Protein AF-A0A7C4G3F0-F1 (afdb_monomer_lite)

Radius of gyration: 25.5 Å; chains: 1; bounding box: 56×39×78 Å

Structure (mmCIF, N/CA/C/O backbone):
data_AF-A0A7C4G3F0-F1
#
_entry.id   AF-A0A7C4G3F0-F1
#
loop_
_atom_site.group_PDB
_atom_site.id
_atom_site.type_symbol
_atom_site.label_atom_id
_atom_site.label_alt_id
_atom_site.label_comp_id
_atom_site.label_asym_id
_atom_site.label_entity_id
_atom_site.label_seq_id
_atom_site.pdbx_PDB_ins_code
_atom_site.Cartn_x
_atom_site.Cartn_y
_atom_site.Cartn_z
_atom_site.occupancy
_atom_site.B_iso_or_equiv
_atom_site.auth_seq_id
_atom_site.auth_comp_id
_atom_site.auth_asym_id
_atom_site.auth_atom_id
_atom_site.pdbx_PDB_model_num
ATOM 1 N N . MET A 1 1 ? -34.000 -23.226 -39.381 1.00 38.53 1 MET A N 1
ATOM 2 C CA . MET A 1 1 ? -32.526 -23.225 -39.293 1.00 38.53 1 MET A CA 1
ATOM 3 C C . MET A 1 1 ? -32.112 -21.777 -39.022 1.00 38.53 1 MET A C 1
ATOM 5 O O . MET A 1 1 ? -32.224 -20.974 -39.931 1.00 38.53 1 MET A O 1
ATOM 9 N N . THR A 1 2 ? -32.042 -21.298 -37.769 1.00 38.19 2 THR A N 1
ATOM 10 C CA . THR A 1 2 ? -30.855 -21.345 -36.870 1.00 38.19 2 THR A CA 1
ATOM 11 C C . THR A 1 2 ? -29.576 -21.004 -37.653 1.00 38.19 2 THR A C 1
ATOM 13 O O . THR A 1 2 ? -29.177 -21.811 -38.480 1.00 38.19 2 THR A O 1
ATOM 16 N N . GLY A 1 3 ? -28.913 -19.851 -37.549 1.00 37.03 3 GLY A N 1
ATOM 17 C CA . GLY A 1 3 ? -28.837 -18.835 -36.500 1.00 37.03 3 GLY A CA 1
ATOM 18 C C . GLY A 1 3 ? -27.432 -18.867 -35.902 1.00 37.03 3 GLY A C 1
ATOM 19 O O . GLY A 1 3 ? -27.108 -19.880 -35.307 1.00 37.03 3 GLY A O 1
ATOM 20 N N . PHE A 1 4 ? -26.650 -17.789 -36.035 1.00 41.50 4 PHE A N 1
ATOM 21 C CA . PHE A 1 4 ? -25.561 -17.420 -35.118 1.00 41.50 4 PHE A CA 1
ATOM 22 C C . PHE A 1 4 ? -25.400 -15.898 -35.147 1.00 41.50 4 PHE A C 1
ATOM 24 O O . PHE A 1 4 ? -25.017 -15.315 -36.159 1.00 41.50 4 PHE A O 1
ATOM 31 N N . GLY A 1 5 ? -25.793 -15.265 -34.041 1.00 33.16 5 GLY A N 1
ATOM 32 C CA . GLY A 1 5 ? -25.657 -13.836 -33.811 1.00 33.16 5 GLY A CA 1
ATOM 33 C C . GLY A 1 5 ? -24.243 -13.487 -33.362 1.00 33.16 5 GLY A C 1
ATOM 34 O O . GLY A 1 5 ? -23.675 -14.142 -32.491 1.00 33.16 5 GLY A O 1
ATOM 35 N N . SER A 1 6 ? -23.697 -12.422 -33.938 1.00 43.69 6 SER A N 1
ATOM 36 C CA . SER A 1 6 ? -22.520 -11.737 -33.422 1.00 43.69 6 SER A CA 1
ATOM 37 C C . SER A 1 6 ? -22.927 -10.928 -32.192 1.00 43.69 6 SER A C 1
ATOM 39 O O . SER A 1 6 ? -23.371 -9.787 -32.305 1.00 43.69 6 SER A O 1
ATOM 41 N N . THR A 1 7 ? -22.793 -11.502 -30.999 1.00 35.88 7 THR A N 1
ATOM 42 C CA . THR A 1 7 ? -22.716 -10.690 -29.784 1.00 35.88 7 THR A CA 1
ATOM 43 C C . THR A 1 7 ? -21.336 -10.049 -29.761 1.00 35.88 7 THR A C 1
ATOM 45 O O . THR A 1 7 ? -20.354 -10.677 -29.370 1.00 35.88 7 THR A O 1
ATOM 48 N N . ALA A 1 8 ? -21.258 -8.798 -30.213 1.00 37.22 8 ALA A N 1
ATOM 49 C CA . ALA A 1 8 ? -20.197 -7.907 -29.783 1.00 37.22 8 ALA A CA 1
ATOM 50 C C . ALA A 1 8 ? -20.269 -7.855 -28.253 1.00 37.22 8 ALA A C 1
ATOM 52 O O . ALA A 1 8 ? -21.262 -7.397 -27.687 1.00 37.22 8 ALA A O 1
ATOM 53 N N . ALA A 1 9 ? -19.261 -8.411 -27.586 1.00 33.72 9 ALA A N 1
ATOM 54 C CA . ALA A 1 9 ? -19.103 -8.245 -26.157 1.00 33.72 9 ALA A CA 1
ATOM 55 C C . ALA A 1 9 ? -18.785 -6.769 -25.917 1.00 33.72 9 ALA A C 1
ATOM 57 O O . ALA A 1 9 ? -17.648 -6.325 -26.066 1.00 33.72 9 ALA A O 1
ATOM 58 N N . THR A 1 10 ? -19.816 -5.996 -25.594 1.00 31.69 10 THR A N 1
ATOM 59 C CA . THR A 1 10 ? -19.675 -4.684 -24.983 1.00 31.69 10 THR A CA 1
ATOM 60 C C . THR A 1 10 ? -18.957 -4.907 -23.657 1.00 31.69 10 THR A C 1
ATOM 62 O O . THR A 1 10 ? -19.567 -5.296 -22.661 1.00 31.69 10 THR A O 1
ATOM 65 N N . VAL A 1 11 ? -17.636 -4.736 -23.648 1.00 33.97 11 VAL A N 1
ATOM 66 C CA . VAL A 1 11 ? -16.883 -4.604 -22.404 1.00 33.97 11 VAL A CA 1
ATOM 67 C C . VAL A 1 11 ? -17.370 -3.300 -21.792 1.00 33.97 11 VAL A C 1
ATOM 69 O O . VAL A 1 11 ? -17.000 -2.215 -22.237 1.00 33.97 11 VAL A O 1
ATOM 72 N N . ASN A 1 12 ? -18.265 -3.410 -20.812 1.00 29.27 12 ASN A N 1
ATOM 73 C CA . ASN A 1 12 ? -18.603 -2.307 -19.929 1.00 29.27 12 ASN A CA 1
ATOM 74 C C . ASN A 1 12 ? -17.332 -1.947 -19.156 1.00 29.27 12 ASN A C 1
ATOM 76 O O . ASN A 1 12 ? -17.060 -2.466 -18.077 1.00 29.27 12 ASN A O 1
ATOM 80 N N . ALA A 1 13 ? -16.543 -1.051 -19.738 1.00 35.03 13 ALA A N 1
ATOM 81 C CA . ALA A 1 13 ? -15.587 -0.246 -19.016 1.00 35.03 13 ALA A CA 1
ATOM 82 C C . ALA A 1 13 ? -16.392 0.713 -18.131 1.00 35.03 13 ALA A C 1
ATOM 84 O O . ALA A 1 13 ? -16.633 1.865 -18.489 1.00 35.03 13 ALA A O 1
ATOM 85 N N . THR A 1 14 ? -16.848 0.243 -16.969 1.00 29.45 14 THR A N 1
ATOM 86 C CA . THR A 1 14 ? -17.197 1.149 -15.873 1.00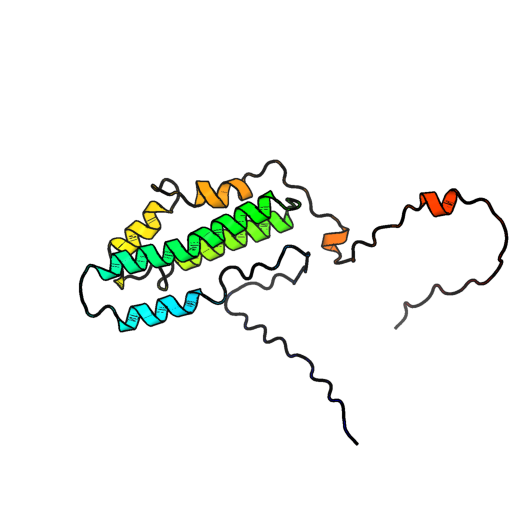 29.45 14 THR A CA 1
ATOM 87 C C . THR A 1 14 ? -15.902 1.703 -15.305 1.00 29.45 14 THR A C 1
ATOM 89 O O . THR A 1 14 ? -15.346 1.221 -14.324 1.00 29.45 14 THR A O 1
ATOM 92 N N . VAL A 1 15 ? -15.424 2.721 -16.010 1.00 41.03 15 VAL A N 1
ATOM 93 C CA . VAL A 1 15 ? -14.520 3.753 -15.534 1.00 41.03 15 VAL A CA 1
ATOM 94 C C . VAL A 1 15 ? -15.276 4.549 -14.471 1.00 41.03 15 VAL A C 1
ATOM 96 O O . VAL A 1 15 ? -16.252 5.229 -14.781 1.00 41.03 15 VAL A O 1
ATOM 99 N N . GLN A 1 16 ? -14.817 4.509 -13.225 1.00 33.25 16 GLN A N 1
ATOM 100 C CA . GLN A 1 16 ? -15.051 5.603 -12.290 1.00 33.25 16 GLN A CA 1
ATOM 101 C C . GLN A 1 16 ? -13.716 5.992 -11.663 1.00 33.25 16 GLN A C 1
ATOM 103 O O . GLN A 1 16 ? -13.169 5.260 -10.849 1.00 33.25 16 GLN A O 1
ATOM 108 N N . GLY A 1 17 ? -13.216 7.164 -12.069 1.00 31.83 17 GLY A N 1
ATOM 109 C CA . GLY A 1 17 ? -12.225 7.914 -11.298 1.00 31.83 17 GLY A CA 1
ATOM 110 C C . GLY A 1 17 ? -10.801 7.990 -11.852 1.00 31.83 17 GLY A C 1
ATOM 111 O O . GLY A 1 17 ? -9.875 7.610 -11.156 1.00 31.83 17 GLY A O 1
ATOM 112 N N . GLY A 1 18 ? -10.625 8.593 -13.035 1.00 31.30 18 GLY A N 1
ATOM 113 C CA . GLY A 1 18 ? -9.441 9.422 -13.327 1.00 31.30 18 GLY A CA 1
ATOM 114 C C . GLY A 1 18 ? -8.238 8.760 -14.013 1.00 31.30 18 GLY A C 1
ATOM 115 O O . GLY A 1 18 ? -7.347 8.250 -13.351 1.00 31.30 18 GLY A O 1
ATOM 116 N N . GLY A 1 19 ? -8.150 8.925 -15.340 1.00 29.19 19 GLY A N 1
ATOM 117 C CA . GLY A 1 19 ? -6.913 8.764 -16.117 1.00 29.19 19 GLY A CA 1
ATOM 118 C C . GLY A 1 19 ? -6.845 7.477 -16.938 1.00 29.19 19 GLY A C 1
ATOM 119 O O . GLY A 1 19 ? -6.482 6.421 -16.437 1.00 29.19 19 GLY A O 1
ATOM 120 N N . ALA A 1 20 ? -7.172 7.569 -18.229 1.00 33.03 20 ALA A N 1
ATOM 121 C CA . ALA A 1 20 ? -6.984 6.480 -19.178 1.00 33.03 20 ALA A CA 1
ATOM 122 C C . ALA A 1 20 ? -5.484 6.224 -19.395 1.00 33.03 20 ALA A C 1
ATOM 124 O O . ALA A 1 20 ? -4.812 7.014 -20.056 1.00 33.03 20 ALA A O 1
ATOM 125 N N . ILE A 1 21 ? -4.976 5.108 -18.872 1.00 41.19 21 ILE A N 1
ATOM 126 C CA . ILE A 1 21 ? -3.721 4.516 -19.335 1.00 41.19 21 ILE A CA 1
ATOM 127 C C . ILE A 1 21 ? -4.098 3.294 -20.164 1.00 41.19 21 ILE A C 1
ATOM 129 O O . ILE A 1 21 ? -4.814 2.406 -19.700 1.00 41.19 21 ILE A O 1
ATOM 133 N N . ALA A 1 22 ? -3.687 3.323 -21.429 1.00 33.16 22 ALA A N 1
ATOM 134 C CA . ALA A 1 22 ? -3.960 2.298 -22.415 1.00 33.16 22 ALA A CA 1
ATOM 135 C C . ALA A 1 22 ? -3.531 0.916 -21.906 1.00 33.16 22 ALA A C 1
ATOM 137 O O . ALA A 1 22 ? -2.442 0.733 -21.368 1.00 33.16 22 ALA A O 1
ATOM 138 N N . THR A 1 23 ? -4.413 -0.053 -22.115 1.00 37.09 23 THR A N 1
ATOM 139 C CA . THR A 1 23 ? -4.201 -1.486 -21.935 1.00 37.09 23 THR A CA 1
ATOM 140 C C . THR A 1 23 ? -2.960 -1.969 -22.687 1.00 37.09 23 THR A C 1
ATOM 142 O O . THR A 1 23 ? -3.047 -2.347 -23.853 1.00 37.09 23 THR A O 1
ATOM 145 N N . ALA A 1 24 ? -1.813 -2.001 -22.010 1.00 36.72 24 ALA A N 1
ATOM 146 C CA . ALA A 1 24 ? -0.705 -2.879 -22.353 1.00 36.72 24 ALA A CA 1
ATOM 147 C C . ALA A 1 24 ? -0.913 -4.194 -21.593 1.00 36.72 24 ALA A C 1
ATOM 149 O O . ALA A 1 24 ? -0.583 -4.319 -20.415 1.00 36.72 24 ALA A O 1
ATOM 150 N N . LEU A 1 25 ? -1.535 -5.164 -22.263 1.00 33.72 25 LEU A N 1
ATOM 151 C CA . LEU A 1 25 ? -1.634 -6.543 -21.793 1.00 33.72 25 LEU A CA 1
ATOM 152 C C . LEU A 1 25 ? -0.246 -7.195 -21.886 1.00 33.72 25 LEU A C 1
ATOM 154 O O . LEU A 1 25 ? 0.033 -7.955 -22.808 1.00 33.72 25 LEU A O 1
ATOM 158 N N . ALA A 1 26 ? 0.639 -6.889 -20.940 1.00 38.47 26 ALA A N 1
ATOM 159 C CA . ALA A 1 26 ? 1.704 -7.819 -20.591 1.00 38.47 26 ALA A CA 1
ATOM 160 C C . ALA A 1 26 ? 1.059 -9.010 -19.856 1.00 38.47 26 ALA A C 1
ATOM 162 O O . ALA A 1 26 ? 0.122 -8.797 -19.082 1.00 38.47 26 ALA A O 1
ATOM 163 N N . PRO A 1 27 ? 1.548 -10.253 -20.005 1.00 34.72 27 PRO A N 1
ATOM 164 C CA . PRO A 1 27 ? 1.113 -11.378 -19.183 1.00 34.72 27 PRO A CA 1
ATOM 165 C C . PRO A 1 27 ? 1.714 -11.278 -17.767 1.00 34.72 27 PRO A C 1
ATOM 167 O O . PRO A 1 27 ? 2.145 -12.272 -17.188 1.00 34.72 27 PRO A O 1
ATOM 170 N N . ALA A 1 28 ? 1.755 -10.075 -17.188 1.00 39.44 28 ALA A N 1
ATOM 171 C CA . ALA A 1 28 ? 1.772 -9.936 -15.747 1.00 39.44 28 ALA A CA 1
ATOM 172 C C . ALA A 1 28 ? 0.411 -10.459 -15.302 1.00 39.44 28 ALA A C 1
ATOM 174 O O . ALA A 1 28 ? -0.612 -9.898 -15.693 1.00 39.44 28 ALA A O 1
ATOM 175 N N . ALA A 1 29 ? 0.405 -11.593 -14.597 1.00 39.84 29 ALA A N 1
ATOM 176 C CA . ALA A 1 29 ? -0.793 -12.199 -14.040 1.00 39.84 29 ALA A CA 1
ATOM 177 C C . ALA A 1 29 ? -1.724 -11.083 -13.562 1.00 39.84 29 ALA A C 1
ATOM 179 O O . ALA A 1 29 ? -1.361 -10.321 -12.667 1.00 39.84 29 ALA A O 1
ATOM 180 N N . ALA A 1 30 ? -2.864 -10.933 -14.241 1.00 38.78 30 ALA A N 1
ATOM 181 C CA . ALA A 1 30 ? -3.884 -9.960 -13.910 1.00 38.78 30 ALA A CA 1
ATOM 182 C C . ALA A 1 30 ? -4.470 -10.379 -12.565 1.00 38.78 30 ALA A C 1
ATOM 184 O O . ALA A 1 30 ? -5.516 -11.017 -12.498 1.00 38.78 30 ALA A O 1
ATOM 185 N N . VAL A 1 31 ? -3.737 -10.113 -11.486 1.00 41.69 31 VAL A N 1
ATOM 186 C CA . VAL A 1 31 ? -4.267 -10.217 -10.144 1.00 41.69 31 VAL A CA 1
ATOM 187 C C . VAL A 1 31 ? -5.317 -9.109 -10.103 1.00 41.69 31 VAL A C 1
ATOM 189 O O . VAL A 1 31 ? -4.980 -7.946 -10.339 1.00 41.69 31 VAL A O 1
ATOM 192 N N . PRO A 1 32 ? -6.601 -9.440 -9.911 1.00 39.91 32 PRO A N 1
ATOM 193 C CA . PRO A 1 32 ? -7.659 -8.451 -9.807 1.00 39.91 32 PRO A CA 1
ATOM 194 C C . PRO A 1 32 ? -7.502 -7.766 -8.447 1.00 39.91 32 PRO A C 1
ATOM 196 O O . PRO A 1 32 ? -8.195 -8.095 -7.486 1.00 39.91 32 PRO A O 1
ATOM 199 N N . ILE A 1 33 ? -6.513 -6.882 -8.318 1.00 54.31 33 ILE A N 1
ATOM 200 C CA . ILE A 1 33 ? -6.154 -6.302 -7.029 1.00 54.31 33 ILE A CA 1
ATOM 201 C C . ILE A 1 33 ? -7.166 -5.180 -6.780 1.00 54.31 33 ILE A C 1
ATOM 203 O O . ILE A 1 33 ? -7.169 -4.170 -7.472 1.00 54.31 33 ILE A O 1
ATOM 207 N N . ILE A 1 34 ? -8.017 -5.345 -5.766 1.00 52.66 34 ILE A N 1
ATOM 208 C CA . ILE A 1 34 ? -8.835 -4.267 -5.169 1.00 52.66 34 ILE A CA 1
ATOM 209 C C . ILE A 1 34 ? -10.063 -3.825 -5.997 1.00 52.66 34 ILE A C 1
ATOM 211 O O . ILE A 1 34 ? -10.403 -2.652 -6.050 1.00 52.66 34 ILE A O 1
ATOM 215 N N . GLY A 1 35 ? -10.772 -4.754 -6.647 1.00 39.84 35 GLY A N 1
ATOM 216 C CA . GLY A 1 35 ? -12.023 -4.425 -7.360 1.00 39.84 35 GLY A CA 1
ATOM 217 C C . GLY A 1 35 ? -13.313 -4.894 -6.677 1.00 39.84 35 GLY A C 1
ATOM 218 O O . GLY A 1 35 ? -14.291 -4.158 -6.612 1.00 39.84 35 GLY A O 1
ATOM 219 N N . ALA A 1 36 ? -13.340 -6.132 -6.172 1.00 42.09 36 ALA A N 1
ATOM 220 C CA . ALA A 1 36 ? -14.611 -6.808 -5.876 1.00 42.09 36 ALA A CA 1
ATOM 221 C C . ALA A 1 36 ? -14.890 -7.079 -4.385 1.00 42.09 36 ALA A C 1
ATOM 223 O O . ALA A 1 36 ? -16.051 -7.125 -3.992 1.00 42.09 36 ALA A O 1
ATOM 224 N N . GLY A 1 37 ? -13.869 -7.233 -3.533 1.00 43.81 37 GLY A N 1
ATOM 225 C CA . GLY A 1 37 ? -14.078 -7.532 -2.101 1.00 43.81 37 GLY A CA 1
ATOM 226 C C . GLY A 1 37 ? -14.444 -6.313 -1.245 1.00 43.81 37 GLY A C 1
ATOM 227 O O . GLY A 1 37 ? -14.992 -6.430 -0.155 1.00 43.81 37 GLY A O 1
ATOM 228 N N . VAL A 1 38 ? -14.167 -5.124 -1.767 1.00 49.31 38 VAL A N 1
ATOM 229 C CA . VAL A 1 38 ? -13.990 -3.902 -0.983 1.00 49.31 38 VAL A CA 1
ATOM 230 C C . VAL A 1 38 ? -15.313 -3.191 -0.669 1.00 49.31 38 VAL A C 1
ATOM 232 O O . VAL A 1 38 ? -15.487 -2.606 0.399 1.00 49.31 38 VAL A O 1
ATOM 235 N N . ALA A 1 39 ? -16.295 -3.305 -1.565 1.00 46.19 39 ALA A N 1
ATOM 236 C CA . ALA A 1 39 ? -17.603 -2.670 -1.405 1.00 46.19 39 ALA A CA 1
ATOM 237 C C . ALA A 1 39 ? -18.500 -3.361 -0.356 1.00 46.19 39 ALA A C 1
ATOM 239 O O . ALA A 1 39 ? -19.415 -2.738 0.185 1.00 46.19 39 ALA A O 1
ATOM 240 N N . ALA A 1 40 ? -18.255 -4.639 -0.044 1.00 44.41 40 ALA A N 1
ATOM 241 C CA . ALA A 1 40 ? -19.106 -5.400 0.873 1.00 44.41 40 ALA A CA 1
ATOM 242 C C . ALA A 1 40 ? -18.931 -4.968 2.339 1.00 44.41 40 ALA A C 1
ATOM 244 O O . ALA A 1 40 ? -19.899 -4.958 3.104 1.00 44.41 40 ALA A O 1
ATOM 245 N N . VAL A 1 41 ? -17.714 -4.574 2.730 1.00 52.03 41 VAL A N 1
ATOM 246 C CA . VAL A 1 41 ? -17.410 -4.222 4.123 1.00 52.03 41 VAL A CA 1
ATOM 247 C C . VAL A 1 41 ? -18.020 -2.866 4.495 1.00 52.03 41 VAL A C 1
ATOM 249 O O . VAL A 1 41 ? -18.611 -2.746 5.568 1.00 52.03 41 VAL A O 1
ATOM 252 N N . GLY A 1 42 ? -17.997 -1.883 3.586 1.00 55.16 42 GLY A N 1
ATOM 253 C CA . GLY A 1 42 ? -18.579 -0.553 3.819 1.00 55.16 42 GLY A CA 1
ATOM 254 C C . GLY A 1 42 ? -20.084 -0.582 4.128 1.00 55.16 42 GLY A C 1
ATOM 255 O O . GLY A 1 42 ? -20.535 0.036 5.091 1.00 55.16 42 GLY A O 1
ATOM 256 N N . LEU A 1 43 ? -20.866 -1.376 3.384 1.00 52.03 43 LEU A N 1
ATOM 257 C CA . LEU A 1 43 ? -22.322 -1.492 3.579 1.00 52.03 43 LEU A CA 1
ATOM 258 C C . LEU A 1 43 ? -22.711 -2.266 4.848 1.00 52.03 43 LEU A C 1
ATOM 260 O O . LEU A 1 43 ? -23.697 -1.926 5.508 1.00 52.03 43 LEU A O 1
ATOM 264 N N . ALA A 1 44 ? -21.939 -3.290 5.220 1.00 54.19 44 ALA A N 1
ATOM 265 C CA . ALA A 1 44 ? -22.194 -4.055 6.440 1.00 54.19 44 ALA A CA 1
ATOM 266 C C . ALA A 1 44 ? -21.931 -3.223 7.707 1.00 54.19 44 ALA A C 1
ATOM 268 O O . ALA A 1 44 ? -22.613 -3.392 8.722 1.00 54.19 44 ALA A O 1
ATOM 269 N N . LEU A 1 45 ? -20.967 -2.303 7.646 1.00 57.50 45 LEU A N 1
ATOM 270 C CA . LEU A 1 45 ? -20.577 -1.451 8.763 1.00 57.50 45 LEU A CA 1
ATOM 271 C C . LEU A 1 45 ? -21.690 -0.455 9.146 1.00 57.50 45 LEU A C 1
ATOM 273 O O . LEU A 1 45 ? -22.076 -0.409 10.320 1.00 57.50 45 LEU A O 1
ATOM 277 N N . SER A 1 46 ? -22.314 0.224 8.175 1.00 56.50 46 SER A N 1
ATOM 278 C CA . SER A 1 46 ? -23.394 1.195 8.436 1.00 56.50 46 SER A CA 1
ATOM 279 C C . SER A 1 46 ? -24.638 0.586 9.100 1.00 56.50 46 SER A C 1
ATOM 281 O O . SER A 1 46 ? -25.307 1.248 9.891 1.00 56.50 46 SER A O 1
ATOM 283 N N . PHE A 1 47 ? -24.949 -0.690 8.846 1.00 54.56 47 PHE A N 1
ATOM 284 C CA . PHE A 1 47 ? -26.121 -1.353 9.439 1.00 54.56 47 PHE A CA 1
ATOM 285 C C . PHE A 1 47 ? -25.879 -1.846 10.884 1.00 54.56 47 PHE A C 1
ATOM 287 O O . PHE A 1 47 ? -26.815 -2.233 11.587 1.00 54.56 47 PHE A O 1
ATOM 294 N N . ILE A 1 48 ? -24.624 -1.846 11.351 1.00 53.59 48 ILE A N 1
ATOM 295 C CA . ILE A 1 48 ? -24.194 -2.548 12.572 1.00 53.59 48 ILE A CA 1
ATOM 296 C C . ILE A 1 48 ? -23.751 -1.602 13.703 1.00 53.59 48 ILE A C 1
ATOM 298 O O . ILE A 1 48 ? -23.818 -1.982 14.880 1.00 53.59 48 ILE A O 1
ATOM 302 N N . PHE A 1 49 ? -23.342 -0.368 13.405 1.00 58.41 49 PHE A N 1
ATOM 303 C CA . PHE A 1 49 ? -22.717 0.530 14.389 1.00 58.41 49 PHE A CA 1
ATOM 304 C C . PHE A 1 49 ? -23.619 1.076 15.510 1.00 58.41 49 PHE A C 1
ATOM 306 O O . PHE A 1 49 ? -23.126 1.743 16.419 1.00 58.41 49 PHE A O 1
ATOM 313 N N . ASN A 1 50 ? -24.897 0.696 15.572 1.00 57.88 50 ASN A N 1
ATOM 314 C CA . ASN A 1 50 ? -25.806 1.128 16.640 1.00 57.88 50 ASN A CA 1
ATOM 315 C C . ASN A 1 50 ? -25.647 0.353 17.980 1.00 57.88 50 ASN A C 1
ATOM 317 O O . ASN A 1 50 ? -26.411 0.573 18.922 1.00 57.88 50 ASN A O 1
ATOM 321 N N . ARG A 1 51 ? -24.674 -0.575 18.122 1.00 52.12 51 ARG A N 1
ATOM 322 C CA . ARG A 1 51 ? -24.492 -1.390 19.353 1.00 52.12 51 ARG A CA 1
ATOM 323 C C . ARG A 1 51 ? -23.012 -1.689 19.717 1.00 52.12 51 ARG A C 1
ATOM 325 O O . ARG A 1 51 ? -22.427 -2.660 19.254 1.00 52.12 51 ARG A O 1
ATOM 332 N N . LYS A 1 52 ? -22.479 -0.916 20.680 1.00 53.81 52 LYS A N 1
ATOM 333 C CA . LYS A 1 52 ? -21.296 -1.144 21.566 1.00 53.81 52 LYS A CA 1
ATOM 334 C C . LYS A 1 52 ? -19.854 -1.129 20.983 1.00 53.81 52 LYS A C 1
ATOM 336 O O . LYS A 1 52 ? -19.515 -1.765 19.992 1.00 53.81 52 LYS A O 1
ATOM 341 N N . ARG A 1 53 ? -18.964 -0.499 21.777 1.00 59.75 53 ARG A N 1
ATOM 342 C CA . ARG A 1 53 ? -17.531 -0.141 21.590 1.00 59.75 53 ARG A CA 1
ATOM 343 C C . ARG A 1 53 ? -16.527 -1.263 21.242 1.00 59.75 53 ARG A C 1
ATOM 345 O O . ARG A 1 53 ? -15.359 -0.972 21.017 1.00 59.75 53 ARG A O 1
ATOM 352 N N . GLY A 1 54 ? -16.935 -2.532 21.219 1.00 68.31 54 GLY A N 1
ATOM 353 C CA . GLY A 1 54 ? -16.034 -3.651 20.894 1.00 68.31 54 GLY A CA 1
ATOM 354 C C . GLY A 1 54 ? -15.883 -3.898 19.391 1.00 68.31 54 GLY A C 1
ATOM 355 O O . GLY A 1 54 ? -14.810 -4.273 18.928 1.00 68.31 54 GLY A O 1
ATOM 356 N N . ARG A 1 55 ? -16.943 -3.646 18.613 1.00 75.06 55 ARG A N 1
ATOM 357 C CA . ARG A 1 55 ? -17.001 -4.049 17.199 1.00 75.06 55 ARG A CA 1
ATOM 358 C C . ARG A 1 55 ? -16.183 -3.159 16.263 1.00 75.06 55 ARG A C 1
ATOM 360 O O . ARG A 1 55 ? -15.738 -3.645 15.237 1.00 75.06 55 ARG A O 1
ATOM 367 N N . GLN A 1 56 ? -15.918 -1.907 16.644 1.00 80.50 56 GLN A N 1
ATOM 368 C CA . GLN A 1 56 ? -15.057 -0.992 15.877 1.00 80.50 56 GLN A CA 1
ATOM 369 C C . GLN A 1 56 ? -13.614 -1.503 15.776 1.00 80.50 56 GLN A C 1
ATOM 371 O O . GLN A 1 56 ? -13.000 -1.401 14.722 1.00 80.50 56 GLN A O 1
ATOM 376 N N . LYS A 1 57 ? -13.084 -2.094 16.858 1.00 81.56 57 LYS A N 1
ATOM 377 C CA . LYS A 1 57 ? -11.748 -2.707 16.844 1.00 81.56 57 LYS A CA 1
ATOM 378 C C . LYS A 1 57 ? -11.706 -3.902 15.895 1.00 81.56 57 LYS A C 1
ATOM 380 O O . LYS A 1 57 ? -10.817 -3.970 15.065 1.00 81.56 57 LYS A O 1
ATOM 385 N N . VAL A 1 58 ? -12.703 -4.786 15.987 1.00 86.00 58 VAL A N 1
ATOM 386 C CA . VAL A 1 58 ? -12.811 -5.967 15.115 1.00 86.00 58 VAL A CA 1
ATOM 387 C C . VAL A 1 58 ? -12.943 -5.557 13.648 1.00 86.00 58 VAL A C 1
ATOM 389 O O . VAL A 1 58 ? -12.273 -6.136 12.809 1.00 86.00 58 VAL A O 1
ATOM 392 N N . ALA A 1 59 ? -13.743 -4.532 13.343 1.00 84.50 59 ALA A N 1
ATOM 393 C CA . ALA A 1 59 ? -13.883 -4.011 11.985 1.00 84.50 59 ALA A CA 1
ATOM 394 C C . ALA A 1 59 ? -12.558 -3.473 11.423 1.00 84.50 59 ALA A C 1
ATOM 396 O O . ALA A 1 59 ? -12.172 -3.842 10.320 1.00 84.50 59 ALA A O 1
ATOM 397 N N . ALA A 1 60 ? -11.840 -2.647 12.192 1.00 87.44 60 ALA A N 1
ATOM 398 C CA . ALA A 1 60 ? -10.548 -2.110 11.766 1.00 87.44 60 ALA A CA 1
ATOM 399 C C . ALA A 1 60 ? -9.495 -3.216 11.565 1.00 87.44 60 ALA A C 1
ATOM 401 O O . ALA A 1 60 ? -8.701 -3.143 10.633 1.00 87.44 60 ALA A O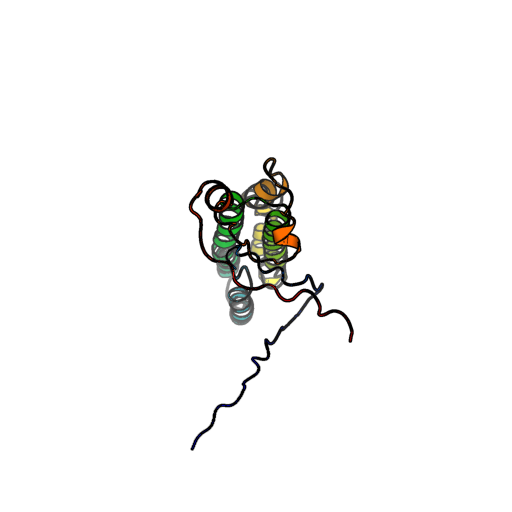 1
ATOM 402 N N . THR A 1 61 ? -9.506 -4.249 12.413 1.00 90.25 61 THR A N 1
ATOM 403 C CA . THR A 1 61 ? -8.645 -5.429 12.258 1.00 90.25 61 THR A CA 1
ATOM 404 C C . THR A 1 61 ? -9.011 -6.233 11.010 1.00 90.25 61 THR A C 1
ATOM 406 O O . THR A 1 61 ? -8.133 -6.507 10.204 1.00 90.25 61 THR A O 1
ATOM 409 N N . GLN A 1 62 ? -10.296 -6.520 10.789 1.00 88.69 62 GLN A N 1
ATOM 410 C CA . GLN A 1 62 ? -10.768 -7.299 9.640 1.00 88.69 62 GLN A CA 1
ATOM 411 C C . GLN A 1 62 ? -10.401 -6.645 8.299 1.00 88.69 62 GLN A C 1
ATOM 413 O O . GLN A 1 62 ? -9.911 -7.326 7.405 1.00 88.69 62 GLN A O 1
ATOM 418 N N . LEU A 1 63 ? -10.572 -5.320 8.179 1.00 89.81 63 LEU A N 1
ATOM 419 C CA . LEU A 1 63 ? -10.172 -4.559 6.984 1.00 89.81 63 LEU A CA 1
ATOM 420 C C . LEU A 1 63 ? -8.698 -4.782 6.627 1.00 89.81 63 LEU A C 1
ATOM 422 O O . LEU A 1 63 ? -8.315 -4.767 5.460 1.00 89.81 63 LEU A O 1
ATOM 426 N N . VAL A 1 64 ? -7.865 -4.962 7.646 1.00 93.00 64 VAL A N 1
ATOM 427 C CA . VAL A 1 64 ? -6.427 -5.110 7.480 1.00 93.00 64 VAL A CA 1
ATOM 428 C C . VAL A 1 64 ? -6.065 -6.550 7.172 1.00 93.00 64 VAL A C 1
ATOM 430 O O . VAL A 1 64 ? -5.294 -6.773 6.242 1.00 93.00 64 VAL A O 1
ATOM 433 N N . ASP A 1 65 ? -6.643 -7.498 7.903 1.00 91.44 65 ASP A N 1
ATOM 434 C CA . ASP A 1 65 ? -6.430 -8.927 7.678 1.00 91.44 65 ASP A CA 1
ATOM 435 C C . ASP A 1 65 ? -6.822 -9.329 6.244 1.00 91.44 65 ASP A C 1
ATOM 437 O O . ASP A 1 65 ? -6.222 -10.228 5.659 1.00 91.44 65 ASP A O 1
ATOM 441 N N . GLU A 1 66 ? -7.795 -8.632 5.650 1.00 88.88 66 GLU A N 1
ATOM 442 C CA . GLU A 1 66 ? -8.194 -8.809 4.251 1.00 88.88 66 GLU A CA 1
ATOM 443 C C . GLU A 1 66 ? -7.246 -8.125 3.253 1.00 88.88 66 GLU A C 1
ATOM 445 O O . GLU A 1 66 ? -6.997 -8.657 2.167 1.00 88.88 66 GLU A O 1
ATOM 450 N N . LEU A 1 67 ? -6.706 -6.949 3.582 1.00 91.50 67 LEU A N 1
ATOM 451 C CA . LEU A 1 67 ? -5.893 -6.164 2.649 1.00 91.50 67 LEU A CA 1
ATOM 452 C C . LEU A 1 67 ? -4.418 -6.589 2.631 1.00 91.50 67 LEU A C 1
ATOM 454 O O . LEU A 1 67 ? -3.795 -6.606 1.567 1.00 91.50 67 LEU A O 1
ATOM 458 N N . GLU A 1 68 ? -3.853 -6.947 3.782 1.00 95.19 68 GLU A N 1
ATOM 459 C CA . GLU A 1 68 ? -2.430 -7.264 3.934 1.00 95.19 68 GLU A CA 1
ATOM 460 C C . GLU A 1 68 ? -1.950 -8.424 3.043 1.00 95.19 68 GLU A C 1
ATOM 462 O O . GLU A 1 68 ? -0.915 -8.266 2.386 1.00 95.19 68 GLU A O 1
ATOM 467 N N . PRO A 1 69 ? -2.687 -9.547 2.905 1.00 95.38 69 PRO A N 1
ATOM 468 C CA . PRO A 1 69 ? -2.285 -10.623 2.002 1.00 95.38 69 PRO A CA 1
ATOM 469 C C . PRO A 1 69 ? -2.173 -10.171 0.542 1.00 95.38 69 PRO A C 1
ATOM 471 O O . PRO A 1 69 ? -1.290 -10.640 -0.173 1.00 95.38 69 PRO A O 1
ATOM 474 N N . ASN A 1 70 ? -3.016 -9.227 0.104 1.00 91.38 70 ASN A N 1
ATOM 475 C CA . ASN A 1 70 ? -2.969 -8.686 -1.257 1.00 91.38 70 ASN A CA 1
ATOM 476 C C . ASN A 1 70 ? -1.731 -7.807 -1.474 1.00 91.38 70 ASN A C 1
ATOM 478 O O . ASN A 1 70 ? -1.090 -7.891 -2.520 1.00 91.38 70 ASN A O 1
ATOM 482 N N . LEU A 1 71 ? -1.359 -6.994 -0.480 1.00 95.44 71 LEU A N 1
ATOM 483 C CA . LEU A 1 71 ? -0.126 -6.203 -0.530 1.00 95.44 71 LEU A CA 1
ATOM 484 C C . LEU A 1 71 ? 1.113 -7.093 -0.554 1.00 95.44 71 LEU A C 1
ATOM 486 O O . LEU A 1 71 ? 2.024 -6.858 -1.350 1.00 95.44 71 LEU A O 1
ATOM 490 N N . LYS A 1 72 ? 1.114 -8.149 0.264 1.00 96.75 72 LYS A N 1
ATOM 491 C CA . LYS A 1 72 ? 2.170 -9.157 0.255 1.00 96.75 72 LYS A CA 1
ATOM 492 C C . LYS A 1 72 ? 2.271 -9.853 -1.103 1.00 96.75 72 LYS A C 1
ATOM 494 O O . LYS A 1 72 ? 3.359 -9.944 -1.662 1.00 96.75 72 LYS A O 1
ATOM 499 N N . GLN A 1 73 ? 1.147 -10.292 -1.664 1.00 94.19 73 GLN A N 1
ATOM 500 C CA . GLN A 1 73 ? 1.127 -10.907 -2.989 1.00 94.19 73 GLN A CA 1
ATOM 501 C C . GLN A 1 73 ? 1.638 -9.948 -4.070 1.00 94.19 73 GLN A C 1
ATOM 503 O O . GLN A 1 73 ? 2.361 -10.380 -4.961 1.00 94.19 73 GLN A O 1
ATOM 508 N N . ASN A 1 74 ? 1.292 -8.661 -3.996 1.00 95.06 74 ASN A N 1
ATOM 509 C CA . ASN A 1 74 ? 1.743 -7.653 -4.951 1.00 95.06 74 ASN A CA 1
ATOM 510 C C . ASN A 1 74 ? 3.273 -7.505 -4.957 1.00 95.06 74 ASN A C 1
ATOM 512 O O . ASN A 1 74 ? 3.883 -7.560 -6.025 1.00 95.06 74 ASN A O 1
ATOM 516 N N . VAL A 1 75 ? 3.899 -7.367 -3.781 1.00 97.19 75 VAL A N 1
ATOM 517 C CA . VAL A 1 75 ? 5.366 -7.283 -3.696 1.00 97.19 75 VAL A CA 1
ATOM 518 C C . VAL A 1 75 ? 6.031 -8.604 -4.089 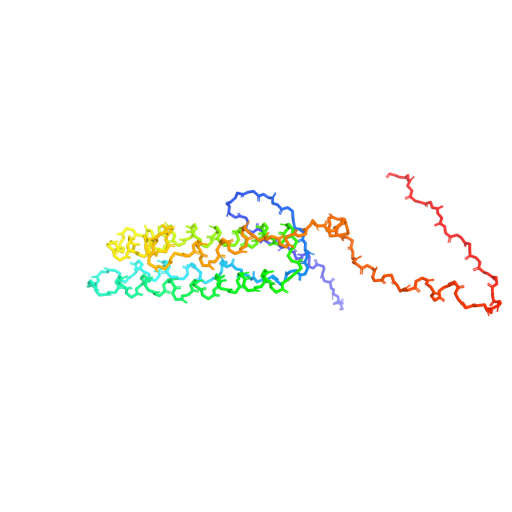1.00 97.19 75 VAL A C 1
ATOM 520 O O . VAL A 1 75 ? 6.981 -8.589 -4.869 1.00 97.19 75 VAL A O 1
ATOM 523 N N . ASP A 1 76 ? 5.503 -9.746 -3.640 1.00 96.38 76 ASP A N 1
ATOM 524 C CA . ASP A 1 76 ? 6.059 -11.065 -3.963 1.00 96.38 76 ASP A CA 1
ATOM 525 C C . ASP A 1 76 ? 5.986 -11.339 -5.481 1.00 96.38 76 ASP A C 1
ATOM 527 O O . ASP A 1 76 ? 6.950 -11.823 -6.074 1.00 96.38 76 ASP A O 1
ATOM 531 N N . ALA A 1 77 ? 4.874 -10.980 -6.135 1.00 92.94 77 ALA A N 1
ATOM 532 C CA . ALA A 1 77 ? 4.692 -11.133 -7.579 1.00 92.94 77 ALA A CA 1
ATOM 533 C C . ALA A 1 77 ? 5.617 -10.213 -8.387 1.00 92.94 77 ALA A C 1
ATOM 535 O O . ALA A 1 77 ? 6.173 -10.644 -9.398 1.00 92.94 77 ALA A O 1
ATOM 536 N N . TYR A 1 78 ? 5.809 -8.970 -7.939 1.00 95.62 78 TYR A N 1
ATOM 537 C CA . TYR A 1 78 ? 6.762 -8.050 -8.555 1.00 95.62 78 TYR A CA 1
ATOM 538 C C . TYR A 1 78 ? 8.199 -8.589 -8.464 1.00 95.62 78 TYR A C 1
ATOM 540 O O . TYR A 1 78 ? 8.886 -8.684 -9.482 1.00 95.62 78 TYR A O 1
ATOM 548 N N . LEU A 1 79 ? 8.629 -9.011 -7.268 1.00 96.38 79 LEU A N 1
ATOM 549 C CA . LEU A 1 79 ? 9.992 -9.496 -7.021 1.00 96.38 79 LEU A CA 1
ATOM 550 C C . LEU A 1 79 ? 10.293 -10.837 -7.704 1.00 96.38 79 LEU A C 1
ATOM 552 O O . LEU A 1 79 ? 11.439 -11.085 -8.076 1.00 96.38 79 LEU A O 1
ATOM 556 N N . ALA A 1 80 ? 9.287 -11.694 -7.891 1.00 95.62 80 ALA A N 1
ATOM 557 C CA . ALA A 1 80 ? 9.420 -12.938 -8.652 1.00 95.62 80 ALA A CA 1
ATOM 558 C C . ALA A 1 80 ? 9.380 -12.727 -10.179 1.00 95.62 80 ALA A C 1
ATOM 560 O O . ALA A 1 80 ? 9.708 -13.644 -10.935 1.00 95.62 80 ALA A O 1
ATOM 561 N N . GLY A 1 81 ? 8.935 -11.553 -10.635 1.00 92.38 81 GLY A N 1
ATOM 562 C CA . GLY A 1 81 ? 8.730 -11.237 -12.042 1.00 92.38 81 GLY A CA 1
ATOM 563 C C . GLY A 1 81 ? 9.974 -10.696 -12.762 1.00 92.38 81 GLY A C 1
ATOM 564 O O . GLY A 1 81 ? 11.078 -10.673 -12.219 1.00 92.38 81 GLY A O 1
ATOM 565 N N . PRO A 1 82 ? 9.804 -10.212 -14.006 1.00 91.56 82 PRO A N 1
ATOM 566 C CA . PRO A 1 82 ? 10.895 -9.653 -14.811 1.00 91.56 82 PRO A CA 1
ATOM 567 C C . PRO A 1 82 ? 11.488 -8.330 -14.295 1.00 91.56 82 PRO A C 1
ATOM 569 O O . PRO A 1 82 ? 12.515 -7.899 -14.821 1.00 91.56 82 PRO A O 1
ATOM 572 N N . ARG A 1 83 ? 10.843 -7.687 -13.305 1.00 94.94 83 ARG A N 1
ATOM 573 C CA . ARG A 1 83 ? 11.259 -6.423 -12.662 1.00 94.94 83 ARG A CA 1
ATOM 574 C C . ARG A 1 83 ? 11.568 -5.323 -13.682 1.00 94.94 83 ARG A C 1
ATOM 576 O O . ARG A 1 83 ? 12.602 -4.666 -13.637 1.00 94.94 83 ARG A O 1
ATOM 583 N N . THR A 1 84 ? 10.669 -5.144 -14.647 1.00 95.75 84 THR A N 1
ATOM 584 C CA . THR A 1 84 ? 10.744 -4.038 -15.609 1.00 95.75 84 THR A CA 1
ATOM 585 C C . THR A 1 84 ? 10.145 -2.754 -15.036 1.00 95.75 84 THR A C 1
ATOM 587 O O . THR A 1 84 ? 9.318 -2.810 -14.122 1.00 95.75 84 THR A O 1
ATOM 590 N N . ALA A 1 85 ? 10.493 -1.605 -15.616 1.00 94.94 85 ALA A N 1
ATOM 591 C CA . ALA A 1 85 ? 9.935 -0.301 -15.256 1.00 94.94 85 ALA A CA 1
ATOM 592 C C . ALA A 1 85 ? 8.394 -0.279 -15.291 1.00 94.94 85 ALA A C 1
ATOM 594 O O . ALA A 1 85 ? 7.767 0.217 -14.352 1.00 94.94 85 ALA A O 1
ATOM 595 N N . SER A 1 86 ? 7.763 -0.874 -16.311 1.00 88.62 86 SER A N 1
ATOM 596 C CA . SER A 1 86 ? 6.297 -0.992 -16.365 1.00 88.62 86 SER A CA 1
ATOM 597 C C . SER A 1 86 ? 5.726 -1.844 -15.229 1.00 88.62 86 SER A C 1
ATOM 599 O O . SER A 1 86 ? 4.761 -1.434 -14.581 1.00 88.62 86 SER A O 1
ATOM 601 N N . SER A 1 87 ? 6.339 -2.995 -14.930 1.00 92.38 87 SER A N 1
ATOM 602 C CA . SER A 1 87 ? 5.895 -3.860 -13.829 1.00 92.38 87 SER A CA 1
ATOM 603 C C . SER A 1 87 ? 6.068 -3.190 -12.461 1.00 92.38 87 SER A C 1
ATOM 605 O O . SER A 1 87 ? 5.209 -3.336 -11.592 1.00 92.38 87 SER A O 1
ATOM 607 N N . GLN A 1 88 ? 7.128 -2.393 -12.291 1.00 97.00 88 GLN A N 1
ATOM 608 C CA . GLN A 1 88 ? 7.374 -1.604 -11.086 1.00 97.00 88 GLN A CA 1
ATOM 609 C C . GLN A 1 88 ? 6.289 -0.541 -10.915 1.00 97.00 88 GLN A C 1
ATOM 611 O O . GLN A 1 88 ? 5.674 -0.451 -9.854 1.00 97.00 88 GLN A O 1
ATOM 616 N N . ALA A 1 89 ? 6.006 0.228 -11.970 1.00 94.88 89 ALA A N 1
ATOM 617 C CA . ALA A 1 89 ? 4.961 1.246 -11.956 1.00 94.88 89 ALA A CA 1
ATOM 618 C C . ALA A 1 89 ? 3.584 0.646 -11.633 1.00 94.88 89 ALA A C 1
ATOM 620 O O . ALA A 1 89 ? 2.848 1.198 -10.815 1.00 94.88 89 ALA A O 1
ATOM 621 N N . GLN A 1 90 ? 3.253 -0.511 -12.213 1.00 91.81 90 GLN A N 1
ATOM 622 C CA . GLN A 1 90 ? 2.008 -1.218 -11.919 1.00 91.81 90 GLN A CA 1
ATOM 623 C C . GLN A 1 90 ? 1.937 -1.666 -10.453 1.00 91.81 90 GLN A C 1
ATOM 625 O O . GLN A 1 90 ? 0.934 -1.423 -9.783 1.00 91.81 90 GLN A O 1
ATOM 630 N N . ALA A 1 91 ? 2.994 -2.291 -9.934 1.00 93.38 91 ALA A N 1
ATOM 631 C CA . ALA A 1 91 ? 3.015 -2.779 -8.560 1.00 93.38 91 ALA A CA 1
ATOM 632 C C . ALA A 1 91 ? 2.970 -1.627 -7.535 1.00 93.38 91 ALA A C 1
ATOM 634 O O . ALA A 1 91 ? 2.299 -1.745 -6.506 1.00 93.38 91 ALA A O 1
ATOM 635 N N . LEU A 1 92 ? 3.604 -0.487 -7.833 1.00 96.69 92 LEU A N 1
ATOM 636 C CA . LEU A 1 92 ? 3.471 0.739 -7.039 1.00 96.69 92 LEU A CA 1
ATOM 637 C C . LEU A 1 92 ? 2.044 1.286 -7.078 1.00 96.69 92 LEU A C 1
ATOM 639 O O . LEU A 1 92 ? 1.490 1.602 -6.028 1.00 96.69 92 LEU A O 1
ATOM 643 N N . ASN A 1 93 ? 1.419 1.329 -8.256 1.00 93.25 93 ASN A N 1
ATOM 644 C CA . ASN A 1 93 ? 0.033 1.768 -8.397 1.00 93.25 93 ASN A CA 1
ATOM 645 C C . ASN A 1 93 ? -0.943 0.881 -7.602 1.00 93.25 93 ASN A C 1
ATOM 647 O O . ASN A 1 93 ? -1.884 1.392 -6.994 1.00 93.25 93 ASN A O 1
ATOM 651 N N . ASN A 1 94 ? -0.704 -0.433 -7.553 1.00 89.31 94 ASN A N 1
ATOM 652 C CA . ASN A 1 94 ? -1.495 -1.357 -6.736 1.00 89.31 94 ASN A CA 1
ATOM 653 C C . ASN A 1 94 ? -1.385 -1.024 -5.238 1.00 89.31 94 ASN A C 1
ATOM 655 O O . ASN A 1 94 ? -2.404 -0.970 -4.549 1.00 89.31 94 ASN A O 1
ATOM 659 N N . PHE A 1 95 ? -0.170 -0.760 -4.735 1.00 96.19 95 PHE A N 1
ATOM 660 C CA . PHE A 1 95 ? 0.026 -0.328 -3.346 1.00 96.19 95 PHE A CA 1
ATOM 661 C C . PHE A 1 95 ? -0.659 1.018 -3.078 1.00 96.19 95 PHE A C 1
ATOM 663 O O . PHE A 1 95 ? -1.394 1.153 -2.100 1.00 96.19 95 PHE A O 1
ATOM 670 N N . ASP A 1 96 ? -0.443 2.008 -3.946 1.00 95.00 96 ASP A N 1
ATOM 671 C CA . ASP A 1 96 ? -0.970 3.362 -3.759 1.00 95.00 96 ASP A CA 1
ATOM 672 C C . ASP A 1 96 ? -2.513 3.357 -3.774 1.00 95.00 96 ASP A C 1
ATOM 674 O O . ASP A 1 96 ? -3.146 4.024 -2.952 1.00 95.00 96 ASP A O 1
ATOM 678 N N . SER A 1 97 ? -3.126 2.512 -4.610 1.00 90.12 97 SER A N 1
ATOM 679 C CA . SER A 1 97 ? -4.579 2.283 -4.631 1.00 90.12 97 SER A CA 1
ATOM 680 C C . SER A 1 97 ? -5.085 1.612 -3.348 1.00 90.12 97 SER A C 1
ATOM 682 O O . SER A 1 97 ? -6.099 2.032 -2.786 1.00 90.12 97 SER A O 1
ATOM 684 N N . ALA A 1 98 ? -4.367 0.604 -2.838 1.00 91.06 98 ALA A N 1
ATOM 685 C CA . ALA A 1 98 ? -4.695 -0.056 -1.572 1.00 91.06 98 ALA A CA 1
ATOM 686 C C . ALA A 1 98 ? -4.667 0.921 -0.398 1.00 91.06 98 ALA A C 1
ATOM 688 O O . ALA A 1 98 ? -5.575 0.937 0.435 1.00 91.06 98 ALA A O 1
ATOM 689 N N . TRP A 1 99 ? -3.623 1.747 -0.345 1.00 96.06 99 TRP A N 1
ATOM 690 C CA . TRP A 1 99 ? -3.445 2.745 0.696 1.00 96.06 99 TRP A CA 1
ATOM 691 C C . TRP A 1 99 ? -4.526 3.826 0.636 1.00 96.06 99 TRP A C 1
ATOM 693 O O . TRP A 1 99 ? -5.078 4.203 1.676 1.00 96.06 99 TRP A O 1
ATOM 703 N N . ALA A 1 100 ? -4.860 4.293 -0.571 1.00 93.12 100 ALA A N 1
ATOM 704 C CA . ALA A 1 100 ? -5.934 5.254 -0.789 1.00 93.12 100 ALA A CA 1
ATOM 705 C C . ALA A 1 100 ? -7.280 4.709 -0.296 1.00 93.12 100 ALA A C 1
ATOM 707 O O . ALA A 1 100 ? -7.986 5.410 0.431 1.00 93.12 100 ALA A O 1
ATOM 708 N N . TRP A 1 101 ? -7.606 3.451 -0.612 1.00 92.06 101 TRP A N 1
ATOM 709 C CA . TRP A 1 101 ? -8.822 2.824 -0.101 1.00 92.06 101 TRP A CA 1
ATOM 710 C C . TRP A 1 101 ? -8.792 2.656 1.422 1.00 92.06 101 TRP A C 1
ATOM 712 O O . TRP A 1 101 ? -9.732 3.089 2.086 1.00 92.06 101 TRP A O 1
ATOM 722 N N . LEU A 1 102 ? -7.722 2.094 1.995 1.00 94.12 102 LEU A N 1
ATOM 723 C CA . LEU A 1 102 ? -7.617 1.881 3.445 1.00 94.12 102 LEU A CA 1
ATOM 724 C C . LEU A 1 102 ? -7.795 3.192 4.226 1.00 94.12 102 LEU A C 1
ATOM 726 O O . LEU A 1 102 ? -8.411 3.210 5.293 1.00 94.12 102 LEU A O 1
ATOM 730 N N . SER A 1 103 ? -7.275 4.291 3.679 1.00 95.44 103 SER A N 1
ATOM 731 C CA . SER A 1 103 ? -7.347 5.630 4.273 1.00 95.44 103 SER A CA 1
ATOM 732 C C . SER A 1 103 ? -8.672 6.356 4.003 1.00 95.44 103 SER A C 1
ATOM 734 O O . SER A 1 103 ? -8.894 7.437 4.548 1.00 95.44 103 SER A O 1
ATOM 736 N N . SER A 1 104 ? -9.547 5.798 3.167 1.00 91.00 104 SER A N 1
ATOM 737 C CA . SER A 1 104 ? -10.824 6.408 2.787 1.00 91.00 104 SER A CA 1
ATOM 738 C C . SER A 1 104 ? -11.902 6.255 3.868 1.00 91.00 104 SER A C 1
ATOM 740 O O . SER A 1 104 ? -11.777 5.459 4.804 1.00 91.00 104 SER A O 1
ATOM 742 N N . ALA A 1 105 ? -13.004 6.995 3.707 1.00 88.94 105 ALA A N 1
ATOM 743 C CA . ALA A 1 105 ? -14.179 6.901 4.574 1.00 88.94 105 ALA A CA 1
ATOM 744 C C . ALA A 1 105 ? -14.888 5.533 4.514 1.00 88.94 105 ALA A C 1
ATOM 746 O O . ALA A 1 105 ? -15.661 5.223 5.418 1.00 88.94 105 ALA A O 1
ATOM 747 N N . ASP A 1 106 ? -14.601 4.709 3.504 1.00 84.81 106 ASP A N 1
ATOM 748 C CA . ASP A 1 106 ? -15.164 3.361 3.364 1.00 84.81 106 ASP A CA 1
ATOM 749 C C . ASP A 1 106 ? -14.386 2.302 4.167 1.00 84.81 106 ASP A C 1
ATOM 751 O O . ASP A 1 106 ? -14.843 1.166 4.302 1.00 84.81 106 ASP A O 1
ATOM 755 N N . ALA A 1 107 ? -13.222 2.663 4.720 1.00 90.00 107 ALA A N 1
ATOM 756 C CA . ALA A 1 107 ? -12.330 1.765 5.451 1.00 90.00 107 ALA A CA 1
ATOM 757 C C . ALA A 1 107 ? -11.863 2.390 6.779 1.00 90.00 107 ALA A C 1
ATOM 759 O O . ALA A 1 107 ? -12.675 2.894 7.555 1.00 90.00 107 ALA A O 1
ATOM 760 N N . CYS A 1 108 ? -10.561 2.362 7.085 1.00 93.88 108 CYS A N 1
ATOM 761 C CA . CYS A 1 108 ? -10.035 2.868 8.353 1.00 93.88 108 CYS A CA 1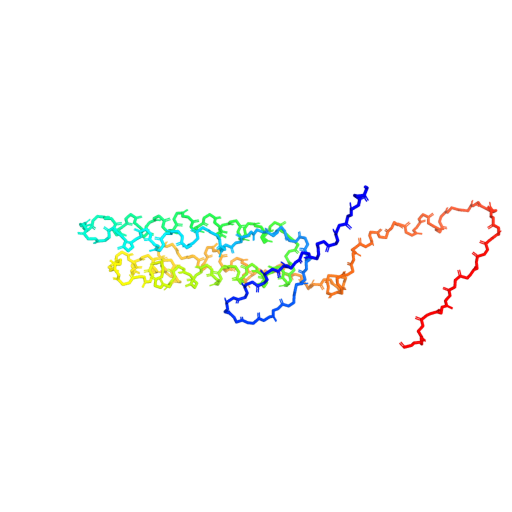
ATOM 762 C C . CYS A 1 108 ? -10.172 4.393 8.511 1.00 93.88 108 CYS A C 1
ATOM 764 O O . CYS A 1 108 ? -10.146 4.883 9.642 1.00 93.88 108 CYS A O 1
ATOM 766 N N . GLY A 1 109 ? -10.369 5.137 7.418 1.00 92.88 109 GLY A N 1
ATOM 767 C CA . GLY A 1 109 ? -10.688 6.568 7.446 1.00 92.88 109 GLY A CA 1
ATOM 768 C C . GLY A 1 109 ? -12.136 6.882 7.839 1.00 92.88 109 GLY A C 1
ATOM 769 O O . GLY A 1 109 ? -12.485 8.054 7.982 1.00 92.88 109 GLY A O 1
ATOM 770 N N . ASN A 1 110 ? -12.985 5.869 8.044 1.00 89.44 110 ASN A N 1
ATOM 771 C CA . ASN A 1 110 ? -14.360 6.062 8.489 1.00 89.44 110 ASN A CA 1
ATOM 772 C C . ASN A 1 110 ? -14.410 6.720 9.884 1.00 89.44 110 ASN A C 1
ATOM 774 O O . ASN A 1 110 ? -13.893 6.186 10.871 1.00 89.44 110 ASN A O 1
ATOM 778 N N . ALA A 1 111 ? -15.096 7.861 9.990 1.00 90.44 111 ALA A N 1
ATOM 779 C CA . ALA A 1 111 ? -15.263 8.589 11.248 1.00 90.44 111 ALA A CA 1
ATOM 780 C C . ALA A 1 111 ? -15.968 7.766 12.348 1.00 90.44 111 ALA A C 1
ATOM 782 O O . ALA A 1 111 ? -15.674 7.948 13.533 1.00 90.44 111 ALA A O 1
ATOM 783 N N . GLU A 1 112 ? -16.844 6.826 11.983 1.00 86.38 112 GLU A N 1
ATOM 784 C CA . GLU A 1 112 ? -17.570 5.939 12.906 1.00 86.38 112 GLU A CA 1
ATOM 785 C C . GLU A 1 112 ? -16.649 4.940 13.621 1.00 86.38 112 GLU A C 1
ATOM 787 O O . GLU A 1 112 ? -16.984 4.451 14.706 1.00 86.38 112 GLU A O 1
ATOM 792 N N . LEU A 1 113 ? -15.464 4.662 13.062 1.00 85.81 113 LEU A N 1
ATOM 793 C CA . LEU A 1 113 ? -14.450 3.822 13.700 1.00 85.81 113 LEU A CA 1
ATOM 794 C C . LEU A 1 113 ? -13.691 4.548 14.813 1.00 85.81 113 LEU A C 1
ATOM 796 O O . LEU A 1 113 ? -13.049 3.881 15.621 1.00 85.81 113 LEU A O 1
ATOM 800 N N . GLY A 1 114 ? -13.753 5.881 14.887 1.00 90.62 114 GLY A N 1
ATOM 801 C CA . GLY A 1 114 ? -13.123 6.674 15.943 1.00 90.62 114 GLY A CA 1
ATOM 802 C C . GLY A 1 114 ? -11.626 6.382 16.124 1.00 90.62 114 GLY A C 1
ATOM 803 O O . GLY A 1 114 ? -10.858 6.339 15.165 1.00 90.62 114 GLY A O 1
ATOM 804 N N . THR A 1 115 ? -11.189 6.202 17.375 1.00 94.12 115 THR A N 1
ATOM 805 C CA . THR A 1 115 ? -9.782 5.911 17.708 1.00 94.12 115 THR A CA 1
ATOM 806 C C . THR A 1 115 ? -9.241 4.645 17.025 1.00 94.12 115 THR A C 1
ATOM 808 O O . THR A 1 115 ? -8.144 4.726 16.483 1.00 94.12 115 THR A O 1
ATOM 811 N N . PRO A 1 116 ? -9.960 3.502 16.981 1.00 93.12 116 PRO A N 1
ATOM 812 C CA . PRO A 1 116 ? -9.539 2.339 16.194 1.00 93.12 116 PRO A CA 1
ATOM 813 C C . PRO A 1 116 ? -9.175 2.632 14.731 1.00 93.12 116 PRO A C 1
ATOM 815 O O . PRO A 1 116 ? -8.137 2.162 14.278 1.00 93.12 116 PRO A O 1
ATOM 818 N N . G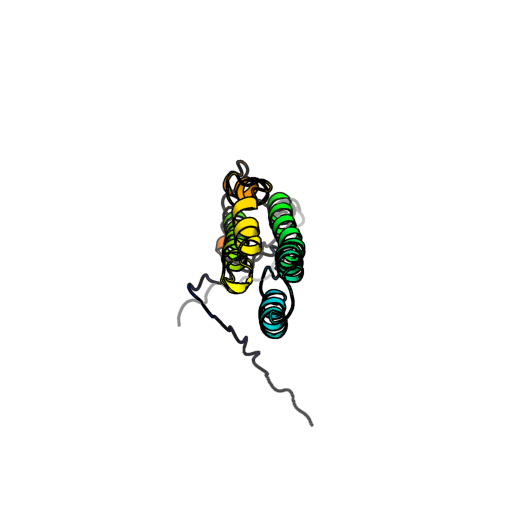LY A 1 117 ? -9.977 3.425 14.011 1.00 94.19 117 GLY A N 1
ATOM 819 C CA . GLY A 1 117 ? -9.685 3.790 12.616 1.00 94.19 117 GLY A CA 1
ATOM 820 C C . GLY A 1 117 ? -8.425 4.652 12.489 1.00 94.19 117 GLY A C 1
ATOM 821 O O . GLY A 1 117 ? -7.540 4.371 11.682 1.00 94.19 117 GLY A O 1
ATOM 822 N N . LYS A 1 118 ? -8.274 5.639 13.383 1.00 96.38 118 LYS A N 1
ATOM 823 C CA . LYS A 1 118 ? -7.061 6.474 13.456 1.00 96.38 118 LYS A CA 1
ATOM 824 C C . LYS A 1 118 ? -5.808 5.644 13.730 1.00 96.38 118 LYS A C 1
ATOM 826 O O . LYS A 1 118 ? -4.815 5.811 13.029 1.00 96.38 118 LYS A O 1
ATOM 831 N N . ASN A 1 119 ? -5.880 4.736 14.706 1.00 96.44 119 ASN A N 1
ATOM 832 C CA . ASN A 1 119 ? -4.787 3.822 15.029 1.00 96.44 119 ASN A CA 1
ATOM 833 C C . ASN A 1 119 ? -4.467 2.919 13.835 1.00 96.44 119 ASN A C 1
ATOM 835 O O . ASN A 1 119 ? -3.298 2.761 13.497 1.00 96.44 119 ASN A O 1
ATOM 839 N N . CYS A 1 120 ? -5.498 2.402 13.152 1.00 96.31 120 CYS A N 1
ATOM 840 C CA . CYS A 1 120 ? -5.316 1.575 11.968 1.00 96.31 120 CYS A CA 1
ATOM 841 C C . CYS A 1 120 ? -4.423 2.268 10.923 1.00 96.31 120 CYS A C 1
ATOM 843 O O . CYS A 1 120 ? -3.428 1.690 10.482 1.00 96.31 120 CYS A O 1
ATOM 845 N N . ILE A 1 121 ? -4.722 3.522 10.578 1.00 97.50 121 ILE A N 1
ATOM 846 C CA . ILE A 1 121 ? -3.916 4.283 9.615 1.00 97.50 121 ILE A CA 1
ATOM 847 C C . ILE A 1 121 ? -2.530 4.595 10.193 1.00 97.50 121 ILE A C 1
ATOM 849 O O . ILE A 1 121 ? -1.523 4.326 9.541 1.00 97.50 121 ILE A O 1
ATOM 853 N N . SER A 1 122 ? -2.445 5.128 11.417 1.00 98.25 122 SER A N 1
ATOM 854 C CA . SER A 1 122 ? -1.165 5.585 11.981 1.00 98.25 122 SER A CA 1
ATOM 855 C C . SER A 1 122 ? -0.158 4.460 12.194 1.00 98.25 122 SER A C 1
ATOM 857 O O . SER A 1 122 ? 1.040 4.672 12.056 1.00 98.25 122 SER A O 1
ATOM 859 N N . GLU A 1 123 ? -0.625 3.261 12.541 1.00 98.06 123 GLU A N 1
ATOM 860 C CA . GLU A 1 123 ? 0.267 2.128 12.762 1.00 98.06 123 GLU A CA 1
ATOM 861 C C . GLU A 1 123 ? 0.811 1.549 11.448 1.00 98.06 123 GLU A C 1
ATOM 863 O O . GLU A 1 123 ? 1.854 0.904 11.487 1.00 98.06 123 GLU A O 1
ATOM 868 N N . ARG A 1 124 ? 0.136 1.792 10.312 1.00 98.38 124 ARG A N 1
ATOM 869 C CA . ARG A 1 124 ? 0.522 1.310 8.970 1.00 98.38 124 ARG A CA 1
ATOM 870 C C . ARG A 1 124 ? 1.233 2.358 8.121 1.00 98.38 124 ARG A C 1
ATOM 872 O O . ARG A 1 124 ? 1.905 2.013 7.154 1.00 98.38 124 ARG A O 1
ATOM 879 N N . ALA A 1 125 ? 1.078 3.630 8.470 1.00 98.31 125 ALA A N 1
ATOM 880 C CA . ALA A 1 125 ? 1.796 4.728 7.845 1.00 98.31 125 ALA A CA 1
ATOM 881 C C . ALA A 1 125 ? 3.314 4.627 8.090 1.00 98.31 125 ALA A C 1
ATOM 883 O O . ALA A 1 125 ? 3.781 3.850 8.926 1.00 98.31 125 ALA A O 1
ATOM 884 N N . ARG A 1 126 ? 4.081 5.465 7.381 1.00 98.00 126 ARG A N 1
ATOM 885 C CA . ARG A 1 126 ? 5.538 5.563 7.548 1.00 98.00 126 ARG A CA 1
ATOM 886 C C . ARG A 1 126 ? 5.927 5.808 9.007 1.00 98.00 126 ARG A C 1
ATOM 888 O O . ARG A 1 126 ? 5.400 6.722 9.640 1.00 98.00 126 ARG A O 1
ATOM 895 N N . GLY A 1 127 ? 6.858 5.006 9.522 1.00 96.62 127 GLY A N 1
ATOM 896 C CA . GLY A 1 127 ? 7.296 5.052 10.924 1.00 96.62 127 GLY A CA 1
ATOM 897 C C . GLY A 1 127 ? 6.298 4.467 11.934 1.00 96.62 127 GLY A C 1
ATOM 898 O O . GLY A 1 127 ? 6.550 4.519 13.138 1.00 96.62 127 GLY A O 1
ATOM 899 N N . GLY A 1 128 ? 5.174 3.917 11.468 1.00 97.50 128 GLY A N 1
ATOM 900 C CA . GLY A 1 128 ? 4.221 3.183 12.288 1.00 97.50 128 GLY A CA 1
ATOM 901 C C . GLY A 1 128 ? 4.764 1.828 12.750 1.00 97.50 128 GLY A C 1
ATOM 902 O O . GLY A 1 128 ? 5.779 1.328 12.267 1.00 97.50 128 GLY A O 1
ATOM 903 N N . ARG A 1 129 ? 4.065 1.204 13.706 1.00 97.56 129 ARG A N 1
ATOM 904 C CA . ARG A 1 129 ? 4.460 -0.099 14.269 1.00 97.56 129 ARG A CA 1
ATOM 905 C C . ARG A 1 129 ? 4.541 -1.205 13.210 1.00 97.56 129 ARG A C 1
ATOM 907 O O . ARG A 1 129 ? 5.388 -2.088 13.320 1.00 97.56 129 ARG A O 1
ATOM 914 N N . TRP A 1 130 ? 3.657 -1.154 12.223 1.00 97.38 130 TRP A N 1
ATOM 915 C CA . TRP A 1 130 ? 3.621 -2.039 11.065 1.00 97.38 130 TRP A CA 1
ATOM 916 C C . TRP A 1 130 ? 3.706 -1.190 9.805 1.00 97.38 130 TRP A C 1
ATOM 918 O O . TRP A 1 130 ? 2.789 -1.206 8.998 1.00 97.38 130 TRP A O 1
ATOM 928 N N . ASP A 1 131 ? 4.769 -0.397 9.673 1.00 98.25 131 ASP A N 1
ATOM 929 C CA . ASP A 1 131 ? 4.980 0.492 8.530 1.00 98.25 131 ASP A CA 1
ATOM 930 C C . ASP A 1 131 ? 4.887 -0.266 7.193 1.00 98.25 131 ASP A C 1
ATOM 932 O O . ASP A 1 131 ? 5.833 -0.908 6.732 1.00 98.25 131 ASP A O 1
ATOM 936 N N . TRP A 1 132 ? 3.724 -0.176 6.555 1.00 98.19 132 TRP A N 1
ATOM 937 C CA . TRP A 1 132 ? 3.419 -0.872 5.313 1.00 98.19 132 TRP A CA 1
ATOM 938 C C . TRP A 1 132 ? 4.164 -0.289 4.126 1.00 98.19 132 TRP A C 1
ATOM 940 O O . TRP A 1 132 ? 4.402 -1.000 3.153 1.00 98.19 132 TRP A O 1
ATOM 950 N N . PHE A 1 133 ? 4.566 0.978 4.193 1.00 98.56 133 PHE A N 1
ATOM 951 C CA . PHE A 1 133 ? 5.388 1.557 3.142 1.00 98.56 133 PHE A CA 1
ATOM 952 C C . PHE A 1 133 ? 6.756 0.888 3.141 1.00 98.56 133 PHE A C 1
ATOM 954 O O . PHE A 1 133 ? 7.185 0.402 2.098 1.00 98.56 133 PHE A O 1
ATOM 961 N N . SER A 1 134 ? 7.382 0.781 4.313 1.00 98.44 134 SER A N 1
ATOM 962 C CA . SER A 1 134 ? 8.670 0.101 4.463 1.00 98.44 134 SER A CA 1
ATOM 963 C C . SER A 1 134 ? 8.583 -1.393 4.117 1.00 98.44 134 SER A C 1
ATOM 965 O O . SER A 1 134 ? 9.508 -1.938 3.521 1.00 98.44 134 SER A O 1
ATOM 967 N N . LEU A 1 135 ? 7.474 -2.060 4.459 1.00 97.94 135 LEU A N 1
ATOM 968 C CA . LEU A 1 135 ? 7.303 -3.503 4.237 1.00 97.94 135 LEU A CA 1
ATOM 969 C C . LEU A 1 135 ? 6.902 -3.878 2.802 1.00 97.94 135 LEU A C 1
ATOM 971 O O . LEU A 1 135 ? 7.382 -4.887 2.291 1.00 97.94 135 LEU A O 1
ATOM 975 N N . TYR A 1 136 ? 6.024 -3.105 2.157 1.00 98.25 136 TYR A N 1
ATOM 976 C CA . TYR A 1 136 ? 5.371 -3.512 0.903 1.00 98.25 136 TYR A CA 1
ATOM 977 C C . TYR A 1 136 ? 5.615 -2.565 -0.274 1.00 98.25 136 TYR A C 1
ATOM 979 O O . TYR A 1 136 ? 5.598 -3.016 -1.417 1.00 98.25 136 TYR A O 1
ATOM 987 N N . ARG A 1 137 ? 5.851 -1.268 -0.037 1.00 98.38 137 ARG A N 1
ATOM 988 C CA . ARG A 1 137 ? 6.051 -0.286 -1.118 1.00 98.38 137 ARG A CA 1
ATOM 989 C C . ARG A 1 137 ? 7.520 -0.087 -1.458 1.00 98.38 137 ARG A C 1
ATOM 991 O O . ARG A 1 137 ? 7.902 -0.105 -2.624 1.00 98.38 137 ARG A O 1
ATOM 998 N N . ASP A 1 138 ? 8.343 0.126 -0.443 1.00 98.44 138 ASP A N 1
ATOM 999 C CA . ASP A 1 138 ? 9.743 0.507 -0.590 1.00 98.44 138 ASP A CA 1
ATOM 1000 C C . ASP A 1 138 ? 10.617 -0.588 -1.230 1.00 98.44 138 ASP A C 1
ATOM 1002 O O . ASP A 1 138 ? 11.487 -0.213 -2.019 1.00 98.44 138 ASP A O 1
ATOM 1006 N N . PRO A 1 139 ? 10.378 -1.903 -1.020 1.00 98.56 139 PRO A N 1
ATOM 1007 C CA . PRO A 1 139 ? 11.074 -2.951 -1.773 1.00 98.56 139 PRO A CA 1
ATOM 1008 C C . PRO A 1 139 ? 10.829 -2.889 -3.287 1.00 98.56 139 PRO A C 1
ATOM 1010 O O . PRO A 1 139 ? 11.679 -3.319 -4.057 1.00 98.56 139 PRO A O 1
ATOM 1013 N N . ILE A 1 140 ? 9.681 -2.349 -3.711 1.00 98.12 140 ILE A N 1
ATOM 1014 C CA . ILE A 1 140 ? 9.345 -2.137 -5.124 1.00 98.12 140 ILE A CA 1
ATOM 1015 C C . ILE A 1 140 ? 9.965 -0.821 -5.601 1.00 98.12 140 ILE A C 1
ATOM 1017 O O . ILE A 1 140 ? 10.617 -0.781 -6.637 1.00 98.12 140 ILE A O 1
ATOM 1021 N N . ALA A 1 141 ? 9.772 0.268 -4.849 1.00 98.38 141 ALA A N 1
ATOM 1022 C CA . ALA A 1 141 ? 10.182 1.615 -5.251 1.00 98.38 141 ALA A CA 1
ATOM 1023 C C . ALA A 1 141 ? 11.705 1.789 -5.336 1.00 98.38 141 ALA A C 1
ATOM 1025 O O . ALA A 1 141 ? 12.192 2.498 -6.212 1.00 98.38 141 ALA A O 1
ATOM 1026 N N . ASN A 1 142 ? 12.442 1.154 -4.424 1.00 98.19 142 ASN A N 1
ATOM 1027 C CA . ASN A 1 142 ? 13.897 1.279 -4.309 1.00 98.19 142 ASN A CA 1
ATOM 1028 C C . ASN A 1 142 ? 14.627 0.056 -4.868 1.00 98.19 142 ASN A C 1
ATOM 1030 O O . ASN A 1 142 ? 15.748 -0.243 -4.460 1.00 98.19 142 ASN A O 1
ATOM 1034 N N . ASP A 1 143 ? 13.970 -0.674 -5.762 1.00 98.00 143 ASP A N 1
ATOM 1035 C CA . ASP A 1 143 ? 14.526 -1.853 -6.394 1.00 98.00 143 ASP A CA 1
ATOM 1036 C C . ASP A 1 143 ? 15.738 -1.481 -7.287 1.00 98.00 143 ASP A C 1
ATOM 1038 O O . ASP A 1 143 ? 15.571 -0.748 -8.266 1.00 98.00 143 ASP A O 1
ATOM 1042 N N . PRO A 1 144 ? 16.959 -1.974 -6.988 1.00 97.81 144 PRO A N 1
ATOM 1043 C CA . PRO A 1 144 ? 18.150 -1.687 -7.789 1.00 97.81 144 PRO A CA 1
ATOM 1044 C C . PRO A 1 144 ? 18.245 -2.516 -9.080 1.00 97.81 144 PRO A C 1
ATOM 1046 O O . PRO A 1 144 ? 19.055 -2.194 -9.948 1.00 97.81 144 PRO A O 1
ATOM 1049 N N . ASP A 1 145 ? 17.448 -3.576 -9.215 1.00 97.12 145 ASP A N 1
ATOM 1050 C CA . ASP A 1 145 ? 17.493 -4.515 -10.338 1.00 97.12 145 ASP A CA 1
ATOM 1051 C C . ASP A 1 145 ? 16.471 -4.172 -11.436 1.00 97.12 145 ASP A C 1
ATOM 1053 O O . ASP A 1 145 ? 16.277 -4.968 -12.360 1.00 97.12 145 ASP A O 1
ATOM 1057 N N . VAL A 1 146 ? 15.812 -3.008 -11.344 1.00 97.06 146 VAL A N 1
ATOM 1058 C CA . VAL A 1 146 ? 14.799 -2.564 -12.310 1.00 97.06 146 VAL A CA 1
ATOM 1059 C C . VAL A 1 146 ? 15.405 -2.451 -13.701 1.00 97.06 146 VAL A C 1
ATOM 1061 O O . VAL A 1 146 ? 16.393 -1.750 -13.930 1.00 97.06 146 VAL A O 1
ATOM 1064 N N . ARG A 1 147 ? 14.771 -3.119 -14.662 1.00 94.06 147 ARG A N 1
ATOM 1065 C CA . ARG A 1 147 ? 15.191 -3.131 -16.065 1.00 94.06 147 ARG A CA 1
ATOM 1066 C C . ARG A 1 147 ? 14.307 -2.210 -16.904 1.00 94.06 147 ARG A C 1
ATOM 1068 O O . ARG A 1 147 ? 13.109 -2.102 -16.637 1.00 94.06 147 ARG A O 1
ATOM 1075 N N . PRO A 1 148 ? 14.848 -1.564 -17.949 1.00 93.62 148 PRO A N 1
ATOM 1076 C CA . PRO A 1 148 ? 14.008 -0.875 -18.919 1.00 93.62 148 PRO A CA 1
ATOM 1077 C C . PRO A 1 148 ? 13.060 -1.872 -19.599 1.00 93.62 148 PRO A C 1
ATOM 1079 O O . PRO A 1 148 ? 13.395 -3.047 -19.772 1.00 93.62 148 PRO A O 1
ATOM 1082 N N . ASP A 1 149 ? 11.883 -1.397 -19.999 1.00 87.12 149 ASP A N 1
ATOM 1083 C CA . ASP A 1 149 ? 10.959 -2.205 -20.790 1.00 87.12 149 ASP A CA 1
ATOM 1084 C C . ASP A 1 149 ? 11.592 -2.564 -22.143 1.00 87.12 149 ASP A C 1
ATOM 1086 O O . ASP A 1 149 ? 12.262 -1.747 -22.780 1.00 87.12 149 ASP A O 1
ATOM 1090 N N . SER A 1 150 ? 11.383 -3.798 -22.604 1.00 82.94 150 SER A N 1
ATOM 1091 C CA . SER A 1 150 ? 11.796 -4.189 -23.949 1.00 82.94 150 SER A CA 1
ATOM 1092 C C . SER A 1 150 ? 10.891 -3.519 -24.989 1.00 82.94 150 SER A C 1
ATOM 1094 O O . SER A 1 150 ? 9.672 -3.478 -24.834 1.00 82.94 150 SER A O 1
ATOM 1096 N N .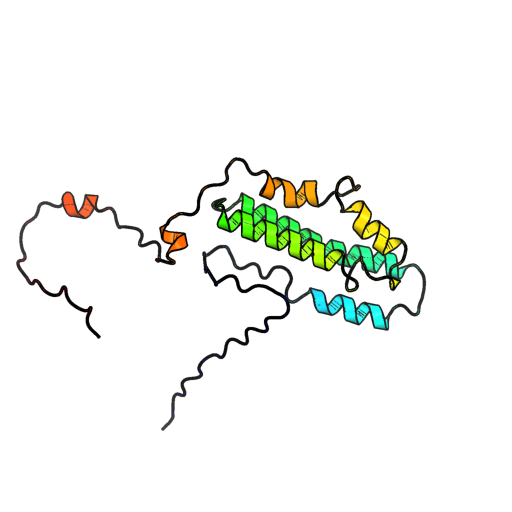 VAL A 1 151 ? 11.469 -3.042 -26.097 1.00 74.25 151 VAL A N 1
ATOM 1097 C CA . VAL A 1 151 ? 10.716 -2.398 -27.196 1.00 74.25 151 VAL A CA 1
ATOM 1098 C C . VAL A 1 151 ? 9.599 -3.284 -27.766 1.00 74.25 151 VAL A C 1
ATOM 1100 O O . VAL A 1 151 ? 8.582 -2.771 -28.222 1.00 74.25 151 VAL A O 1
ATOM 1103 N N . ALA A 1 152 ? 9.749 -4.612 -27.695 1.00 65.56 152 ALA A N 1
ATOM 1104 C CA . ALA A 1 152 ? 8.702 -5.565 -28.062 1.00 65.56 152 ALA A CA 1
ATOM 1105 C C . ALA A 1 152 ? 7.470 -5.455 -27.144 1.00 65.56 152 ALA A C 1
ATOM 1107 O O . ALA A 1 152 ? 6.343 -5.426 -27.636 1.00 65.56 152 ALA A O 1
ATOM 1108 N N . THR A 1 153 ? 7.692 -5.292 -25.833 1.00 62.94 153 THR A N 1
ATOM 1109 C CA . THR A 1 153 ? 6.633 -5.034 -24.844 1.00 62.94 153 THR A CA 1
ATOM 1110 C C . THR A 1 153 ? 5.943 -3.701 -25.126 1.00 62.94 153 THR A C 1
ATOM 1112 O O . THR A 1 153 ? 4.720 -3.614 -25.078 1.00 62.94 153 THR A O 1
ATOM 1115 N N . THR A 1 154 ? 6.710 -2.668 -25.491 1.00 59.81 154 THR A N 1
ATOM 1116 C CA . THR A 1 154 ? 6.176 -1.333 -25.812 1.00 59.81 154 THR A CA 1
ATOM 1117 C C . THR A 1 154 ? 5.303 -1.325 -27.068 1.00 59.81 154 THR A C 1
ATOM 1119 O O . THR A 1 154 ? 4.331 -0.578 -27.135 1.00 59.81 154 THR A O 1
ATOM 1122 N N . LEU A 1 155 ? 5.629 -2.153 -28.062 1.00 71.00 155 LEU A N 1
ATOM 1123 C CA . LEU A 1 155 ? 4.892 -2.229 -29.327 1.00 71.00 155 LEU A CA 1
ATOM 1124 C C . LEU A 1 155 ? 3.738 -3.242 -29.305 1.00 71.00 155 LEU A C 1
ATOM 1126 O O . LEU A 1 155 ? 3.051 -3.391 -30.314 1.00 71.00 155 LEU A O 1
ATOM 1130 N N . GLY A 1 156 ? 3.525 -3.947 -28.186 1.00 62.50 156 GLY A N 1
ATOM 1131 C CA . GLY A 1 156 ? 2.494 -4.984 -28.078 1.00 62.50 156 GLY A CA 1
ATOM 1132 C C . GLY A 1 156 ? 2.677 -6.116 -29.092 1.00 62.50 156 GLY A C 1
ATOM 1133 O O . GLY A 1 156 ? 1.714 -6.798 -29.444 1.00 62.50 156 GLY A O 1
ATOM 1134 N N . LEU A 1 157 ? 3.898 -6.293 -29.603 1.00 63.72 157 LEU A N 1
ATOM 1135 C CA . LEU A 1 157 ? 4.192 -7.372 -30.528 1.00 63.72 157 LEU A CA 1
ATOM 1136 C C . LEU A 1 157 ? 4.273 -8.661 -29.711 1.00 63.72 157 LEU A C 1
ATOM 1138 O O . LEU A 1 157 ? 4.950 -8.669 -28.678 1.00 63.72 157 LEU A O 1
ATOM 1142 N N . PRO A 1 158 ? 3.614 -9.753 -30.142 1.00 55.16 158 PRO A N 1
ATOM 1143 C CA . PRO A 1 158 ? 3.870 -11.044 -29.533 1.00 55.16 158 PRO A CA 1
ATOM 1144 C C . PRO A 1 158 ? 5.374 -11.291 -29.619 1.00 55.16 158 PRO A C 1
ATOM 1146 O O . PRO A 1 158 ? 5.984 -11.031 -30.659 1.00 55.16 158 PRO A O 1
ATOM 1149 N N . GLU A 1 159 ? 5.973 -11.752 -28.524 1.00 56.84 159 GLU A N 1
ATOM 1150 C CA . GLU A 1 159 ? 7.345 -12.237 -28.530 1.00 56.84 159 GLU A CA 1
ATOM 1151 C C . GLU A 1 159 ? 7.367 -13.448 -29.461 1.00 56.84 159 GLU A C 1
ATOM 1153 O O . GLU A 1 159 ? 7.095 -14.582 -29.067 1.00 56.84 159 GLU A O 1
ATOM 1158 N N . ILE A 1 160 ? 7.580 -13.192 -30.753 1.00 53.91 160 ILE A N 1
ATOM 1159 C CA . ILE A 1 160 ? 7.884 -14.230 -31.716 1.00 53.91 160 ILE A CA 1
ATOM 1160 C C . ILE A 1 160 ? 9.235 -14.724 -31.233 1.00 53.91 160 ILE A C 1
ATOM 1162 O O . ILE A 1 160 ? 10.257 -14.097 -31.511 1.00 53.91 160 ILE A O 1
ATOM 1166 N N . ALA A 1 161 ? 9.218 -15.788 -30.428 1.00 53.06 161 ALA A N 1
ATOM 1167 C CA . ALA A 1 161 ? 10.393 -16.567 -30.108 1.00 53.06 161 ALA A CA 1
ATOM 1168 C C . ALA A 1 161 ? 11.023 -16.883 -31.457 1.00 53.06 161 ALA A C 1
ATOM 1170 O O . ALA A 1 161 ? 10.502 -17.727 -32.182 1.00 53.06 161 ALA A O 1
ATOM 1171 N N . MET A 1 162 ? 12.043 -16.118 -31.856 1.00 55.75 162 MET A N 1
ATOM 1172 C CA . MET A 1 162 ? 12.708 -16.353 -33.124 1.00 55.75 162 MET A CA 1
ATOM 1173 C C . MET A 1 162 ? 13.253 -17.771 -32.995 1.00 55.75 162 MET A C 1
ATOM 1175 O O . MET A 1 162 ? 14.107 -17.994 -32.130 1.00 55.75 162 MET A O 1
ATOM 1179 N N . PRO A 1 163 ? 12.739 -18.758 -33.754 1.00 53.34 163 PRO A N 1
ATOM 1180 C CA . PRO A 1 163 ? 13.377 -20.051 -33.761 1.00 53.34 163 PRO A CA 1
ATOM 1181 C C . PRO A 1 163 ? 14.761 -19.797 -34.340 1.00 53.34 163 PRO A C 1
ATOM 1183 O O . PRO A 1 163 ? 14.879 -19.398 -35.494 1.00 53.34 163 PRO A O 1
ATOM 1186 N N . ASP A 1 164 ? 15.764 -19.922 -33.476 1.00 56.66 164 ASP A N 1
ATOM 1187 C CA . ASP A 1 164 ? 17.181 -20.085 -33.765 1.00 56.66 164 ASP A CA 1
ATOM 1188 C C . ASP A 1 164 ? 17.506 -20.012 -35.271 1.00 56.66 164 ASP A C 1
ATOM 1190 O O . ASP A 1 164 ? 17.521 -21.025 -35.976 1.00 56.66 164 ASP A O 1
ATOM 1194 N N . LEU A 1 165 ? 17.724 -18.791 -35.779 1.00 52.94 165 LEU A N 1
ATOM 1195 C CA . LEU A 1 165 ? 18.043 -18.519 -37.191 1.00 52.94 165 LEU A CA 1
ATOM 1196 C C . LEU A 1 165 ? 19.326 -19.247 -37.633 1.00 52.94 165 LEU A C 1
ATOM 1198 O O . LEU A 1 165 ? 19.557 -19.457 -38.824 1.00 52.94 165 LEU A O 1
ATOM 1202 N N . THR A 1 166 ? 20.123 -19.718 -36.675 1.00 54.94 166 THR A N 1
ATOM 1203 C CA . THR A 1 166 ? 21.292 -20.572 -36.881 1.00 54.94 166 THR A CA 1
ATOM 1204 C C . THR A 1 166 ? 20.923 -21.944 -37.463 1.00 54.94 166 THR A C 1
ATOM 1206 O O . THR A 1 166 ? 21.726 -22.527 -38.194 1.00 54.94 166 THR A O 1
ATOM 1209 N N . LYS A 1 167 ? 19.685 -22.429 -37.272 1.00 50.47 167 LYS A N 1
ATOM 1210 C CA . LYS A 1 167 ? 19.162 -23.612 -37.986 1.00 50.47 167 LYS A CA 1
ATOM 1211 C C . LYS A 1 167 ? 18.779 -23.334 -39.440 1.00 50.47 167 LYS A C 1
ATOM 1213 O O . LYS A 1 167 ? 18.708 -24.280 -40.218 1.00 50.47 167 LYS A O 1
ATOM 1218 N N . LEU A 1 168 ? 18.574 -22.071 -39.826 1.00 51.03 168 LEU A N 1
ATOM 1219 C CA . LEU A 1 168 ? 18.311 -21.697 -41.221 1.00 51.03 168 LEU A CA 1
ATOM 1220 C C . LEU A 1 168 ? 19.602 -21.513 -42.038 1.00 51.03 168 LEU A C 1
ATOM 1222 O O . LEU A 1 168 ? 19.580 -21.684 -43.252 1.00 51.03 168 LEU A O 1
ATOM 1226 N N . VAL A 1 169 ? 20.726 -21.195 -41.387 1.00 56.06 169 VAL A N 1
ATOM 1227 C CA . VAL A 1 169 ? 22.028 -20.971 -42.051 1.00 56.06 169 VAL A CA 1
ATOM 1228 C C . VAL A 1 169 ? 22.941 -22.212 -42.017 1.00 56.06 169 VAL A C 1
ATOM 1230 O O . VAL A 1 169 ? 23.868 -22.311 -42.816 1.00 56.06 169 VAL A O 1
ATOM 1233 N N . GLY A 1 170 ? 22.670 -23.198 -41.152 1.00 45.97 170 GLY A N 1
ATOM 1234 C CA . GLY A 1 170 ? 23.517 -24.392 -40.984 1.00 45.97 170 GLY A CA 1
ATOM 1235 C C . GLY A 1 170 ? 23.119 -25.648 -41.775 1.00 45.97 170 GLY A C 1
ATOM 1236 O O . GLY A 1 170 ? 23.823 -26.652 -41.708 1.00 45.97 170 GLY A O 1
ATOM 1237 N N . GLY A 1 171 ? 22.003 -25.635 -42.507 1.00 46.75 171 GLY A N 1
ATOM 1238 C CA . GLY A 1 171 ? 21.471 -26.808 -43.209 1.00 46.75 171 GLY A CA 1
ATOM 1239 C C . GLY A 1 171 ? 21.756 -26.785 -44.704 1.00 46.75 171 GLY A C 1
ATOM 1240 O O . GLY A 1 171 ? 20.842 -26.606 -45.503 1.00 46.75 171 GLY A O 1
ATOM 1241 N N . GLY A 1 172 ? 23.016 -26.961 -45.099 1.00 50.12 172 GLY A N 1
ATOM 1242 C CA . GLY A 1 172 ? 23.373 -27.197 -46.495 1.00 50.12 172 GLY A CA 1
ATOM 1243 C C . GLY A 1 172 ? 22.758 -28.501 -47.006 1.00 50.12 172 GLY A C 1
ATOM 1244 O O . GLY A 1 172 ? 23.323 -29.571 -46.807 1.00 50.12 172 GLY A O 1
ATOM 1245 N N . SER A 1 173 ? 21.606 -28.427 -47.666 1.00 43.72 173 SER A N 1
ATOM 1246 C CA . SER A 1 173 ? 21.157 -29.410 -48.655 1.00 43.72 173 SER A CA 1
ATOM 1247 C C . SER A 1 173 ? 20.104 -28.785 -49.563 1.00 43.72 173 SER A C 1
ATOM 1249 O O . SER A 1 173 ? 18.973 -28.515 -49.179 1.00 43.72 173 SER A O 1
ATOM 1251 N N . SER A 1 174 ? 20.581 -28.519 -50.771 1.00 51.28 174 SER A N 1
ATOM 1252 C CA . SER A 1 174 ? 19.915 -28.235 -52.031 1.00 51.28 174 SER A CA 1
ATOM 1253 C C . SER A 1 174 ? 18.475 -28.753 -52.206 1.00 51.28 174 SER A C 1
ATOM 1255 O O . SER A 1 174 ? 18.124 -29.836 -51.751 1.00 51.28 174 SER A O 1
ATOM 1257 N N . ILE A 1 175 ? 17.768 -28.041 -53.099 1.00 51.00 175 ILE A N 1
ATOM 1258 C CA . ILE A 1 175 ? 16.538 -28.388 -53.842 1.00 51.00 175 ILE A CA 1
ATOM 1259 C C . ILE A 1 175 ? 15.226 -27.936 -53.165 1.00 51.00 175 ILE A C 1
ATOM 1261 O O . ILE A 1 175 ? 14.695 -28.661 -52.343 1.00 51.00 175 ILE A O 1
ATOM 1265 N N . VAL A 1 176 ? 14.692 -26.762 -53.547 1.00 45.03 176 VAL A N 1
ATOM 1266 C CA . VAL A 1 176 ? 13.441 -26.572 -54.335 1.00 45.03 176 VAL A CA 1
ATOM 1267 C C . VAL A 1 176 ? 13.376 -25.092 -54.789 1.00 45.03 176 VAL A C 1
ATOM 1269 O O . VAL A 1 176 ? 13.428 -24.204 -53.940 1.00 45.03 176 VAL A O 1
ATOM 1272 N N . PRO A 1 177 ? 13.253 -24.774 -56.093 1.00 47.12 177 PRO A N 1
ATOM 1273 C CA . PRO A 1 177 ? 12.922 -23.430 -56.554 1.00 47.12 177 PRO A CA 1
ATOM 1274 C C . PRO A 1 177 ? 11.396 -23.250 -56.557 1.00 47.12 177 PRO A C 1
ATOM 1276 O O . PRO A 1 177 ? 10.682 -24.038 -57.175 1.00 47.12 177 PRO A O 1
ATOM 1279 N N . GLY A 1 178 ? 10.875 -22.212 -55.903 1.00 41.66 178 GLY A N 1
ATOM 1280 C CA . GLY A 1 178 ? 9.446 -21.913 -55.988 1.00 41.66 178 GLY A CA 1
ATOM 1281 C C . GLY A 1 178 ? 9.012 -20.656 -55.242 1.00 41.66 178 GLY A C 1
ATOM 1282 O O . GLY A 1 178 ? 8.722 -20.742 -54.060 1.00 41.66 178 GLY A O 1
ATOM 1283 N N . LEU A 1 179 ? 8.906 -19.551 -55.997 1.00 44.34 179 LEU A N 1
ATOM 1284 C CA . LEU A 1 179 ? 7.991 -18.402 -55.811 1.00 44.34 179 LEU A CA 1
ATOM 1285 C C . LEU A 1 179 ? 8.151 -17.599 -54.499 1.00 44.34 179 LEU A C 1
ATOM 1287 O O . LEU A 1 179 ? 7.763 -18.046 -53.433 1.00 44.34 179 LEU A O 1
ATOM 1291 N N . ALA A 1 180 ? 8.793 -16.425 -54.462 1.00 48.88 180 ALA A N 1
ATOM 1292 C CA . ALA A 1 180 ? 8.407 -15.137 -55.067 1.00 48.88 180 ALA A CA 1
ATOM 1293 C C . ALA A 1 180 ? 6.945 -14.711 -54.805 1.00 48.88 180 ALA A C 1
ATOM 1295 O O . ALA A 1 180 ? 6.040 -15.479 -55.116 1.00 48.88 180 ALA A O 1
ATOM 1296 N N . LEU A 1 181 ? 6.777 -13.431 -54.401 1.00 44.44 181 LEU A N 1
ATOM 1297 C CA . LEU A 1 181 ? 5.545 -12.612 -54.253 1.00 44.44 181 LEU A CA 1
ATOM 1298 C C . LEU A 1 181 ? 4.964 -12.611 -52.810 1.00 44.44 181 LEU A C 1
ATOM 1300 O O . LEU A 1 181 ? 4.755 -13.667 -52.240 1.00 44.44 181 LEU A O 1
ATOM 1304 N N . ILE A 1 182 ? 4.678 -11.496 -52.113 1.00 47.84 182 ILE A N 1
ATOM 1305 C CA . ILE A 1 182 ? 4.348 -10.113 -52.507 1.00 47.84 182 ILE A CA 1
ATOM 1306 C C . ILE A 1 182 ? 4.791 -9.136 -51.398 1.00 47.84 182 ILE A C 1
ATOM 1308 O O . ILE A 1 182 ? 4.361 -9.249 -50.253 1.00 47.84 182 ILE A O 1
ATOM 1312 N N . ALA A 1 183 ? 5.576 -8.126 -51.772 1.00 45.16 183 ALA A N 1
ATOM 1313 C CA . ALA A 1 183 ? 5.598 -6.827 -51.111 1.00 45.16 183 ALA A CA 1
ATOM 1314 C C . ALA A 1 183 ? 4.657 -5.904 -51.898 1.00 45.16 183 ALA A C 1
ATOM 1316 O O . ALA A 1 183 ? 4.889 -5.726 -53.090 1.00 45.16 183 ALA A O 1
ATOM 1317 N N . ALA A 1 184 ? 3.600 -5.389 -51.258 1.00 46.78 184 ALA A N 1
ATOM 1318 C CA . ALA A 1 184 ? 2.879 -4.143 -51.574 1.00 46.78 184 ALA A CA 1
ATOM 1319 C C . ALA A 1 184 ? 1.458 -4.192 -50.988 1.00 46.78 184 ALA A C 1
ATOM 1321 O O . ALA A 1 184 ? 0.568 -4.820 -51.554 1.00 46.78 184 ALA A O 1
ATOM 1322 N N . ALA A 1 185 ? 1.237 -3.478 -49.886 1.00 38.78 185 ALA A N 1
ATOM 1323 C CA . ALA A 1 185 ? -0.081 -2.965 -49.521 1.00 38.78 185 ALA A CA 1
ATOM 1324 C C . ALA A 1 185 ? 0.097 -1.743 -48.607 1.00 38.78 185 ALA A C 1
ATOM 1326 O O . ALA A 1 185 ? -0.034 -1.828 -47.391 1.00 38.78 185 ALA A O 1
ATOM 1327 N N . LEU A 1 186 ? 0.447 -0.604 -49.207 1.00 42.78 186 LEU A N 1
ATOM 1328 C CA . LEU A 1 186 ? 0.224 0.713 -48.616 1.00 42.78 186 LEU A CA 1
ATOM 1329 C C . LEU A 1 186 ? -0.146 1.668 -49.750 1.00 42.78 186 LEU A C 1
ATOM 1331 O O . LEU A 1 186 ? 0.726 2.185 -50.440 1.00 42.78 186 LEU A O 1
ATOM 1335 N N . LEU A 1 187 ? -1.450 1.789 -49.986 1.00 41.22 187 LEU A N 1
ATOM 1336 C CA . LEU A 1 187 ? -2.140 2.924 -50.599 1.00 41.22 187 LEU A CA 1
ATOM 1337 C C . LEU A 1 187 ? -3.638 2.608 -50.548 1.00 41.22 187 LEU A C 1
ATOM 1339 O O . LEU A 1 187 ? -4.140 1.893 -51.412 1.00 41.22 187 LEU A O 1
ATOM 1343 N N . LEU A 1 188 ? -4.298 3.094 -49.496 1.00 47.78 188 LEU A N 1
ATOM 1344 C CA . LEU A 1 188 ? -5.660 3.640 -49.482 1.00 47.78 188 LEU A CA 1
ATOM 1345 C C . LEU A 1 188 ? -5.839 4.419 -48.175 1.00 47.78 188 LEU A C 1
ATOM 1347 O O . LEU A 1 188 ? -5.609 3.817 -47.104 1.00 47.78 188 LEU A O 1
#

pLDDT: mean 70.57, std 24.69, range [29.19, 98.56]

Sequence (188 aa):
MTGFGSTAATVNATVQGGGAIATALAPAAAVPIIGAGVAAVGLALSFIFNRKRGRQKVAATQLVDELEPNLKQNVDAYLAGPRTASSQAQALNNFDSAWAWLSSADACGNAELGTPGKNCISERARGGRWDWFSLYRDPIANDPDVRPDSVATTLGLPEIAMPDLTKLVGGGSSIVPGLALIAAALLL

Secondary structure (DSSP, 8-state):
----------------SS---------S----TTSSSHHHHHHHHHTTTTS-TTHHHHHHHHHHHHHHHHHHHHHHHHHHTT-BHHHHHHHHHHHHHHHHHHTSTTTTT-GGGHHHHHHHHHHHSTTSTT-HIIIIIHHHHT-TTPBPPPHHHHTT--------THHHHS------------------

Foldseek 3Di:
DDDDDPPPPPPPPPDDDDDDDDDLPDPLPPPVQPDPPQQVLLVVCVVPLPDDDPVLLVQQVVLCVVNVVSLVCLQVSCVVDPQEPVSLVVSLVSVVVSLPSCCDCSHLVVCSSPPSSVLSNQLCDPPHVNPVCVVRVCCSVVPPNYHYDDVCSVVSPPPPVPPPCVVVVVDDDDDDDDDDDDPDDDDD